Protein AF-A0A317H3Z0-F1 (afdb_monomer)

Sequence (243 aa):
MRIALLAPLVSPIAPPFLGGAQALLADLASGLALRGHAVTLYAADGSAVSGVETPVLGIDSSLLTPARMAGSLSRPGDREKGAGTEHLDGSEDDDELADGLVPGGLDAYLSDYAFLRAYRAIAEHAGEHDLVHAHAYDAPAFAYSSLQPLPVLHTLHLPDQDAGVRAMLAMIAPASGAASRTRLVTVSSACAATYRPFCRIDQVIYNGIPIEQIPYASSPVEESYLLYAGRISPEKGVEDAFE

Radius of gyration: 21.23 Å; Cα contacts (8 Å, |Δi|>4): 342; chains: 1; bounding box: 40×68×53 Å

Mean predicted aligned error: 9.41 Å

pLDDT: mean 83.07, std 19.92, range [28.3, 98.69]

Secondary structure (DSSP, 8-state):
-EEEEE--SSS-SSSSPSSHHHHHHHHHHHHHHHTT-EEEEE-STT---TTSB-------GGG---HHHHTTSS-TTTT--------------TTTTTTSSSTTHHHHHHHHHHHHHHHHHHHHTGGG-SEEEE---SHHHHHGGGG-SS-EEEEE-S-S--HHHHHHHHHHTTTSSTT-SEEEEESSHHHHHHHTTTS---EE-PPP--GGGSPPPSS--SS------S-SSGGG-TGGGT-

Structure (mmCIF, N/CA/C/O backbone):
data_AF-A0A317H3Z0-F1
#
_entry.id   AF-A0A317H3Z0-F1
#
loop_
_atom_site.group_PDB
_atom_site.id
_atom_site.type_symbol
_atom_site.label_atom_id
_atom_site.label_alt_id
_atom_site.label_comp_id
_atom_site.label_asym_id
_atom_site.label_entity_id
_atom_site.label_seq_id
_atom_site.pdbx_PDB_ins_code
_atom_site.Cartn_x
_atom_site.Cartn_y
_atom_site.Cartn_z
_atom_site.occupancy
_atom_site.B_iso_or_equiv
_atom_site.auth_seq_id
_atom_site.auth_comp_id
_atom_site.auth_asym_id
_atom_site.auth_atom_id
_atom_site.pdbx_PDB_model_num
ATOM 1 N N . MET A 1 1 ? -2.694 -14.760 10.414 1.00 97.12 1 MET A N 1
ATOM 2 C CA . MET A 1 1 ? -3.142 -13.402 10.816 1.00 97.12 1 MET A CA 1
ATOM 3 C C . MET A 1 1 ? -4.232 -12.954 9.867 1.00 97.12 1 MET A C 1
ATOM 5 O O . MET A 1 1 ? -4.302 -13.502 8.772 1.00 97.12 1 MET A O 1
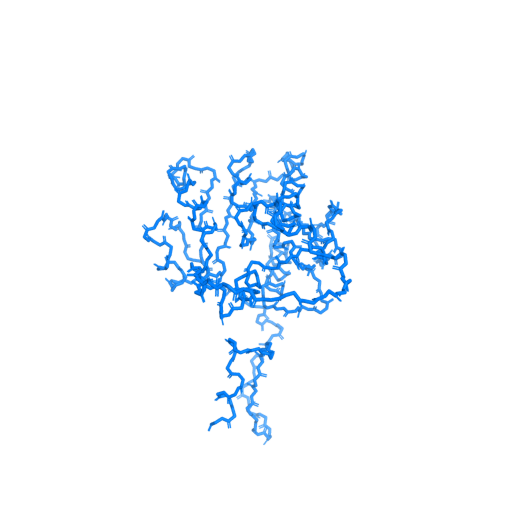ATOM 9 N N . ARG A 1 2 ? -5.035 -11.979 10.275 1.00 98.44 2 ARG A N 1
ATOM 10 C CA . ARG A 1 2 ? -6.097 -11.359 9.485 1.00 98.44 2 ARG A CA 1
ATOM 11 C C . ARG A 1 2 ? -5.664 -9.941 9.111 1.00 98.44 2 ARG A C 1
ATOM 13 O O . ARG A 1 2 ? -5.301 -9.167 9.993 1.00 98.44 2 ARG A O 1
ATOM 20 N N . ILE A 1 3 ? -5.600 -9.624 7.825 1.00 98.69 3 ILE A N 1
ATOM 21 C CA . ILE A 1 3 ? -4.909 -8.439 7.303 1.00 98.69 3 ILE A CA 1
ATOM 22 C C . ILE A 1 3 ? -5.886 -7.637 6.445 1.00 98.69 3 ILE A C 1
ATOM 24 O O . ILE A 1 3 ? -6.336 -8.130 5.413 1.00 98.69 3 ILE A O 1
ATOM 28 N N . ALA A 1 4 ? -6.168 -6.395 6.847 1.00 98.69 4 ALA A N 1
ATOM 29 C CA . ALA A 1 4 ? -6.843 -5.423 5.991 1.00 98.69 4 ALA A CA 1
ATOM 30 C C . ALA A 1 4 ? -5.793 -4.772 5.084 1.00 98.69 4 ALA A C 1
ATOM 32 O O . ALA A 1 4 ? -5.007 -3.941 5.538 1.00 98.69 4 ALA A O 1
ATOM 33 N N . LEU A 1 5 ? -5.732 -5.173 3.819 1.00 98.56 5 LEU A N 1
ATOM 34 C CA . LEU A 1 5 ? -4.795 -4.628 2.844 1.00 98.56 5 LEU A CA 1
ATOM 35 C C . LEU A 1 5 ? -5.445 -3.432 2.138 1.00 98.56 5 LEU A C 1
ATOM 37 O O . LEU A 1 5 ? -6.360 -3.614 1.344 1.00 98.56 5 LEU A O 1
ATOM 41 N N . LEU A 1 6 ? -4.987 -2.214 2.429 1.00 98.50 6 LEU A N 1
ATOM 42 C CA . LEU A 1 6 ? -5.501 -0.986 1.816 1.00 98.50 6 LEU A CA 1
ATOM 43 C C . LEU A 1 6 ? -4.643 -0.598 0.605 1.00 98.50 6 LEU A C 1
ATOM 45 O O . LEU A 1 6 ? -3.473 -0.228 0.746 1.00 98.50 6 LEU A O 1
ATOM 49 N N . ALA A 1 7 ? -5.236 -0.665 -0.583 1.00 97.19 7 ALA A N 1
ATOM 50 C CA . ALA A 1 7 ? -4.605 -0.273 -1.838 1.00 97.19 7 ALA A CA 1
ATOM 51 C C . ALA A 1 7 ? -4.669 1.251 -2.075 1.00 97.19 7 ALA A C 1
ATOM 53 O O . ALA A 1 7 ? -5.497 1.942 -1.476 1.00 97.19 7 ALA A O 1
ATOM 54 N N . PRO A 1 8 ? -3.840 1.798 -2.984 1.00 94.50 8 PRO A N 1
ATOM 55 C CA . PRO A 1 8 ? -4.145 3.067 -3.637 1.00 94.50 8 PRO A CA 1
ATOM 56 C C . PRO A 1 8 ? -5.534 3.011 -4.285 1.00 94.50 8 PRO A C 1
ATOM 58 O O . PRO A 1 8 ? -5.874 2.026 -4.937 1.00 94.50 8 PRO A O 1
ATOM 61 N N . LEU A 1 9 ? -6.320 4.076 -4.129 1.00 95.06 9 LEU A N 1
ATOM 62 C CA . LEU A 1 9 ? -7.715 4.120 -4.592 1.00 95.06 9 LEU A CA 1
ATOM 63 C C . LEU A 1 9 ? -7.869 4.709 -6.003 1.00 95.06 9 LEU A C 1
ATOM 65 O O . LEU A 1 9 ? -8.948 4.675 -6.578 1.00 95.06 9 LEU A O 1
ATOM 69 N N . VAL A 1 10 ? -6.782 5.203 -6.594 1.00 90.19 10 VAL A N 1
ATOM 70 C CA . VAL A 1 10 ? -6.779 5.882 -7.904 1.00 90.19 10 VAL A CA 1
ATOM 71 C C . VAL A 1 10 ? -6.784 4.928 -9.105 1.00 90.19 10 VAL A C 1
ATOM 73 O O . VAL A 1 10 ? -6.714 5.360 -10.249 1.00 90.19 10 VAL A O 1
ATOM 76 N N . SER A 1 11 ? -6.813 3.616 -8.864 1.00 91.38 11 SER A N 1
ATOM 77 C CA . SER A 1 11 ? -6.919 2.600 -9.914 1.00 91.38 11 SER A CA 1
ATOM 78 C C . SER A 1 11 ? -7.332 1.249 -9.325 1.00 91.38 11 SER A C 1
ATOM 80 O O . SER A 1 11 ? -6.810 0.901 -8.260 1.00 91.38 11 SER A O 1
ATOM 82 N N . PRO A 1 12 ? -8.142 0.435 -10.022 1.00 94.56 12 PRO A N 1
ATOM 83 C CA . PRO A 1 12 ? -8.489 -0.901 -9.551 1.00 94.56 12 PRO A CA 1
ATOM 84 C C . PRO A 1 12 ? -7.272 -1.834 -9.496 1.00 94.56 12 PRO A C 1
ATOM 86 O O . PRO A 1 12 ? -6.381 -1.770 -10.344 1.00 94.56 12 PRO A O 1
ATOM 89 N N . ILE A 1 13 ? -7.233 -2.743 -8.525 1.00 96.00 13 ILE A N 1
ATOM 90 C CA . ILE A 1 13 ? -6.254 -3.834 -8.456 1.00 96.00 13 ILE A CA 1
ATOM 91 C C . ILE A 1 13 ? -6.828 -5.030 -9.215 1.00 96.00 13 ILE A C 1
ATOM 93 O O . ILE A 1 13 ? -7.415 -5.936 -8.627 1.00 96.00 13 ILE A O 1
ATOM 97 N N . ALA A 1 14 ? -6.706 -4.996 -10.539 1.00 93.69 14 ALA A N 1
ATOM 98 C CA . ALA A 1 14 ? -7.123 -6.073 -11.430 1.00 93.69 14 ALA A CA 1
ATOM 99 C C . ALA A 1 14 ? -6.305 -6.041 -12.737 1.00 93.69 14 ALA A C 1
ATOM 101 O O . ALA A 1 14 ? -5.867 -4.963 -13.152 1.00 93.69 14 ALA A O 1
ATOM 102 N N . PRO A 1 15 ? -6.091 -7.189 -13.405 1.00 88.81 15 PRO A N 1
ATOM 103 C CA . PRO A 1 15 ? -5.536 -7.212 -14.753 1.00 88.81 15 PRO A CA 1
ATOM 104 C C . PRO A 1 15 ? -6.478 -6.546 -15.780 1.00 88.81 15 PRO A C 1
ATOM 106 O O . PRO A 1 15 ? -7.693 -6.712 -15.673 1.00 88.81 15 PRO A O 1
ATOM 109 N N . PRO A 1 16 ? -5.948 -5.876 -16.821 1.00 87.06 16 PRO A N 1
ATOM 110 C CA . PRO A 1 16 ? -4.532 -5.598 -17.054 1.00 87.06 16 PRO A CA 1
ATOM 111 C C . PRO A 1 16 ? -3.998 -4.510 -16.108 1.00 87.06 16 PRO A C 1
ATOM 113 O O . PRO A 1 16 ? -4.586 -3.440 -15.968 1.00 87.06 16 PRO A O 1
ATOM 116 N N . PHE A 1 17 ? -2.848 -4.769 -15.481 1.00 85.75 17 PHE A N 1
ATOM 117 C CA . PHE A 1 17 ? -2.226 -3.803 -14.578 1.00 85.75 17 PHE A CA 1
ATOM 118 C C . PHE A 1 17 ? -1.600 -2.649 -15.370 1.00 85.75 17 PHE A C 1
ATOM 120 O O . PHE A 1 17 ? -0.762 -2.864 -16.244 1.00 85.75 17 PHE A O 1
ATOM 127 N N . LEU A 1 18 ? -1.963 -1.414 -15.021 1.00 78.69 18 LEU A N 1
ATOM 128 C CA . LEU A 1 18 ? -1.440 -0.187 -15.632 1.00 78.69 18 LEU A CA 1
ATOM 129 C C . LEU A 1 18 ? -0.044 0.178 -15.102 1.00 78.69 18 LEU A C 1
ATOM 131 O O . LEU A 1 18 ? 0.671 0.981 -15.704 1.00 78.69 18 LEU A O 1
ATOM 135 N N . GLY A 1 19 ? 0.376 -0.395 -13.972 1.00 80.94 19 GLY A N 1
ATOM 136 C CA . GLY A 1 19 ? 1.714 -0.195 -13.429 1.00 80.94 19 GLY A CA 1
ATOM 137 C C . GLY A 1 19 ? 2.130 -1.228 -12.387 1.00 80.94 19 GLY A C 1
ATOM 138 O O . GLY A 1 19 ? 1.313 -1.956 -11.827 1.00 80.94 19 GLY A O 1
ATOM 139 N N . GLY A 1 20 ? 3.432 -1.240 -12.081 1.00 84.00 20 GLY A N 1
ATOM 140 C CA . GLY A 1 20 ? 4.040 -2.232 -11.187 1.00 84.00 20 GLY A CA 1
ATOM 141 C C . GLY A 1 20 ? 3.476 -2.246 -9.764 1.00 84.00 20 GLY A C 1
ATOM 142 O O . GLY A 1 20 ? 3.492 -3.289 -9.128 1.00 84.00 20 GLY A O 1
ATOM 143 N N . ALA A 1 21 ? 2.923 -1.131 -9.274 1.00 85.50 21 ALA A N 1
ATOM 144 C CA . ALA A 1 21 ? 2.296 -1.086 -7.951 1.00 85.50 21 ALA A CA 1
ATOM 145 C C . ALA A 1 21 ? 1.026 -1.954 -7.865 1.00 85.50 21 ALA A C 1
ATOM 147 O O . ALA A 1 21 ? 0.800 -2.585 -6.837 1.00 85.50 21 ALA A O 1
ATOM 148 N N . GLN A 1 22 ? 0.219 -2.016 -8.933 1.00 91.12 22 GLN A N 1
ATOM 149 C CA . GLN A 1 22 ? -0.995 -2.842 -8.951 1.00 91.12 22 GLN A CA 1
ATOM 150 C C . GLN A 1 22 ? -0.639 -4.330 -9.024 1.00 91.12 22 GLN A C 1
ATOM 152 O O . GLN A 1 22 ? -1.171 -5.118 -8.247 1.00 91.12 22 GLN A O 1
ATOM 157 N N . ALA A 1 23 ? 0.306 -4.689 -9.902 1.00 91.88 23 ALA A N 1
ATOM 158 C CA . ALA A 1 23 ? 0.806 -6.059 -10.016 1.00 91.88 23 ALA A CA 1
ATOM 159 C C . ALA A 1 23 ? 1.412 -6.539 -8.690 1.00 91.88 23 ALA A C 1
ATOM 161 O O . ALA A 1 23 ? 1.019 -7.575 -8.165 1.00 91.88 23 ALA A O 1
ATOM 162 N N . LEU A 1 24 ? 2.274 -5.718 -8.082 1.00 93.56 24 LEU A N 1
ATOM 163 C CA . LEU A 1 24 ? 2.869 -6.010 -6.783 1.00 93.56 24 LEU A CA 1
ATOM 164 C C . LEU A 1 24 ? 1.822 -6.221 -5.688 1.00 93.56 24 LEU A C 1
ATOM 166 O O . LEU A 1 24 ? 1.983 -7.107 -4.856 1.00 93.56 24 LEU A O 1
ATOM 170 N N . LEU A 1 25 ? 0.772 -5.399 -5.648 1.00 95.38 25 LEU A N 1
ATOM 171 C CA . LEU A 1 25 ? -0.283 -5.542 -4.648 1.00 95.38 25 LEU A CA 1
ATOM 172 C C . LEU A 1 25 ? -1.092 -6.821 -4.843 1.00 95.38 25 LEU A C 1
ATOM 174 O O . LEU A 1 25 ? -1.400 -7.488 -3.857 1.00 95.38 25 LEU A O 1
ATOM 178 N N . ALA A 1 26 ? -1.395 -7.183 -6.089 1.00 95.88 26 ALA A N 1
ATOM 179 C CA . ALA A 1 26 ? -2.053 -8.445 -6.398 1.00 95.88 26 ALA A CA 1
ATOM 180 C C . ALA A 1 26 ? -1.186 -9.650 -5.989 1.00 95.88 26 ALA A C 1
ATOM 182 O O . ALA A 1 26 ? -1.688 -10.579 -5.347 1.00 95.88 26 ALA A O 1
ATOM 183 N N . ASP A 1 27 ? 0.117 -9.602 -6.279 1.00 95.12 27 ASP A N 1
ATOM 184 C CA . ASP A 1 27 ? 1.082 -10.635 -5.891 1.00 95.12 27 ASP A CA 1
ATOM 185 C C . ASP A 1 27 ? 1.246 -10.721 -4.370 1.00 95.12 27 ASP A C 1
ATOM 187 O O . ASP A 1 27 ? 1.269 -11.814 -3.804 1.00 95.12 27 ASP A O 1
ATOM 191 N N . LEU A 1 28 ? 1.315 -9.579 -3.682 1.00 96.06 28 LEU A N 1
ATOM 192 C CA . LEU A 1 28 ? 1.412 -9.516 -2.226 1.00 96.06 28 LEU A CA 1
ATOM 193 C C . LEU A 1 28 ? 0.160 -10.095 -1.564 1.00 96.06 28 LEU A C 1
ATOM 195 O O . LEU A 1 28 ? 0.279 -10.928 -0.667 1.00 96.06 28 LEU A O 1
ATOM 199 N N . ALA A 1 29 ? -1.028 -9.681 -2.007 1.00 97.06 29 ALA A N 1
ATOM 200 C CA . ALA A 1 29 ? -2.295 -10.160 -1.466 1.00 97.06 29 ALA A CA 1
ATOM 201 C C . ALA A 1 29 ? -2.430 -11.680 -1.647 1.00 97.06 29 ALA A C 1
ATOM 203 O O . ALA A 1 29 ? -2.672 -12.403 -0.677 1.00 97.06 29 ALA A O 1
ATOM 204 N N . SER A 1 30 ? -2.159 -12.174 -2.860 1.00 95.38 30 SER A N 1
ATOM 205 C CA . SER A 1 30 ? -2.167 -13.608 -3.174 1.00 95.38 30 SER A CA 1
ATOM 206 C C . SER A 1 30 ? -1.112 -14.368 -2.366 1.00 95.38 30 SER A C 1
ATOM 208 O O . SER A 1 30 ? -1.393 -15.408 -1.776 1.00 95.38 30 SER A O 1
ATOM 210 N N . GLY A 1 31 ? 0.110 -13.840 -2.284 1.00 94.94 31 GLY A N 1
ATOM 211 C CA . GLY A 1 31 ? 1.227 -14.457 -1.573 1.00 94.94 31 GLY A CA 1
ATOM 212 C C . GLY A 1 31 ? 1.054 -14.492 -0.051 1.00 94.94 31 GLY A C 1
ATOM 213 O O . GLY A 1 31 ? 1.588 -15.392 0.601 1.00 94.94 31 GLY A O 1
ATOM 214 N N . LEU A 1 32 ? 0.319 -13.540 0.530 1.00 96.19 32 LEU A N 1
ATOM 215 C CA . LEU A 1 32 ? -0.096 -13.571 1.934 1.00 96.19 32 LEU A CA 1
ATOM 216 C C . LEU A 1 32 ? -1.198 -14.616 2.150 1.00 96.19 32 LEU A C 1
ATOM 218 O O . LEU A 1 32 ? -1.082 -15.432 3.066 1.00 96.19 32 LEU A O 1
ATOM 222 N N . ALA A 1 33 ? -2.214 -14.651 1.284 1.00 96.81 33 ALA A N 1
ATOM 223 C CA . ALA A 1 33 ? -3.284 -15.645 1.354 1.00 96.81 33 ALA A CA 1
ATOM 224 C C . ALA A 1 33 ? -2.743 -17.083 1.239 1.00 96.81 33 ALA A C 1
ATOM 226 O O . ALA A 1 33 ? -3.048 -17.937 2.070 1.00 96.81 33 ALA A O 1
ATOM 227 N N . LEU A 1 34 ? -1.835 -17.333 0.288 1.00 95.00 34 LEU A N 1
ATOM 228 C CA . LEU A 1 34 ? -1.169 -18.629 0.098 1.00 95.00 34 LEU A CA 1
ATOM 229 C C . LEU A 1 34 ? -0.332 -19.073 1.305 1.00 95.00 34 LEU A C 1
ATOM 231 O O . LEU A 1 34 ? -0.137 -20.269 1.513 1.00 95.00 34 LEU A O 1
ATOM 235 N N . ARG A 1 35 ? 0.144 -18.132 2.128 1.00 95.75 35 ARG A N 1
ATOM 236 C CA . ARG A 1 35 ? 0.843 -18.429 3.389 1.00 95.75 35 ARG A CA 1
ATOM 237 C C . ARG A 1 35 ? -0.106 -18.640 4.577 1.00 95.75 35 ARG A C 1
ATOM 239 O O . ARG A 1 35 ? 0.359 -18.770 5.706 1.00 95.75 35 ARG A O 1
ATOM 246 N N . GLY A 1 36 ? -1.418 -18.693 4.341 1.00 97.31 36 GLY A N 1
ATOM 247 C CA . GLY A 1 36 ? -2.432 -18.963 5.362 1.00 97.31 36 GLY A CA 1
ATOM 248 C C . GLY A 1 36 ? -2.879 -17.730 6.150 1.00 97.31 36 GLY A C 1
ATOM 249 O O . GLY A 1 36 ? -3.465 -17.865 7.226 1.00 97.31 36 GLY A O 1
ATOM 250 N N . HIS A 1 37 ? -2.598 -16.521 5.657 1.00 98.25 37 HIS A N 1
ATOM 251 C CA . HIS A 1 37 ? -3.190 -15.305 6.211 1.00 98.25 37 HIS A CA 1
ATOM 252 C C . HIS A 1 37 ? -4.597 -15.101 5.631 1.00 98.25 37 HIS A C 1
ATOM 254 O O . HIS A 1 37 ? -4.820 -15.330 4.448 1.00 98.25 37 HIS A O 1
ATOM 260 N N . ALA A 1 38 ? -5.543 -14.644 6.450 1.00 98.12 38 ALA A N 1
ATOM 261 C CA . ALA A 1 38 ? -6.814 -14.122 5.958 1.00 98.12 38 ALA A CA 1
ATOM 262 C C . ALA A 1 38 ? -6.564 -12.694 5.466 1.00 98.12 38 ALA A C 1
ATOM 264 O O . ALA A 1 38 ? -6.091 -11.860 6.238 1.00 98.12 38 ALA A O 1
ATOM 265 N N . VAL A 1 39 ? -6.812 -12.430 4.186 1.00 98.56 39 VAL A N 1
ATOM 266 C CA . VAL A 1 39 ? -6.532 -11.135 3.559 1.00 98.56 39 VAL A CA 1
ATOM 267 C C . VAL A 1 39 ? -7.825 -10.577 2.989 1.00 98.56 39 VAL A C 1
ATOM 269 O O . VAL A 1 39 ? -8.480 -11.244 2.187 1.00 98.56 39 VAL A O 1
ATOM 272 N N . THR A 1 40 ? -8.129 -9.341 3.369 1.00 98.69 40 THR A N 1
ATOM 273 C CA . THR A 1 40 ? -9.230 -8.556 2.813 1.00 98.69 40 THR A CA 1
ATOM 274 C C . THR A 1 40 ? -8.635 -7.328 2.135 1.00 98.69 40 THR A C 1
ATOM 276 O O . THR A 1 40 ? -7.948 -6.529 2.772 1.00 98.69 40 THR A O 1
ATOM 279 N N . LEU A 1 41 ? -8.846 -7.204 0.829 1.00 98.62 41 LEU A N 1
ATOM 280 C CA . LEU A 1 41 ? -8.362 -6.120 -0.013 1.00 98.62 41 LEU A CA 1
ATOM 281 C C . LEU A 1 41 ? -9.385 -4.982 -0.042 1.00 98.62 41 LEU A C 1
ATOM 283 O O . LEU A 1 41 ? -10.422 -5.075 -0.688 1.00 98.62 41 LEU A O 1
ATOM 287 N N . TYR A 1 42 ? -9.061 -3.879 0.622 1.00 98.56 42 TYR A N 1
ATOM 288 C CA . TYR A 1 42 ? -9.804 -2.627 0.544 1.00 98.56 42 TYR A CA 1
ATOM 289 C C . TYR A 1 42 ? -9.211 -1.795 -0.594 1.00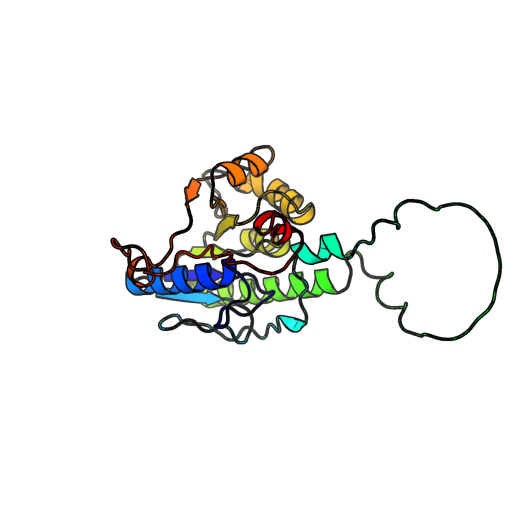 98.56 42 TYR A C 1
ATOM 291 O O . TYR A 1 42 ? -8.100 -1.272 -0.484 1.00 98.56 42 TYR A O 1
ATOM 299 N N . ALA A 1 43 ? -9.927 -1.713 -1.710 1.00 97.69 43 ALA A N 1
ATOM 300 C CA . ALA A 1 43 ? -9.467 -1.070 -2.935 1.00 97.69 43 ALA A CA 1
ATOM 301 C C . ALA A 1 43 ? -10.633 -0.397 -3.674 1.00 97.69 43 ALA A C 1
ATOM 303 O O . ALA A 1 43 ? -11.789 -0.550 -3.286 1.00 97.69 43 ALA A O 1
ATOM 304 N N . ALA A 1 44 ? -10.327 0.353 -4.736 1.00 96.75 44 ALA A N 1
ATOM 305 C CA . ALA A 1 44 ? -11.353 0.928 -5.601 1.00 96.75 44 ALA A CA 1
ATOM 306 C C . ALA A 1 44 ? -12.233 -0.157 -6.239 1.00 96.75 44 ALA A C 1
ATOM 308 O O . ALA A 1 44 ? -11.779 -1.289 -6.456 1.00 96.75 44 ALA A O 1
ATOM 309 N N . ASP A 1 45 ? -13.472 0.199 -6.568 1.00 96.38 45 ASP A N 1
ATOM 310 C CA . ASP A 1 45 ? -14.416 -0.732 -7.177 1.00 96.38 45 ASP A CA 1
ATOM 311 C C . ASP A 1 45 ? -13.869 -1.269 -8.512 1.00 96.38 45 ASP A C 1
ATOM 313 O O . ASP A 1 45 ? -13.142 -0.594 -9.242 1.00 96.38 45 ASP A O 1
ATOM 317 N N . GLY A 1 46 ? -14.181 -2.532 -8.813 1.00 95.12 46 GLY A N 1
ATOM 318 C CA . GLY A 1 46 ? -13.599 -3.260 -9.947 1.00 95.12 46 GLY A CA 1
ATOM 319 C C . GLY A 1 46 ? -12.262 -3.950 -9.645 1.00 95.12 46 GLY A C 1
ATOM 320 O O . GLY A 1 46 ? -11.745 -4.663 -10.503 1.00 95.12 46 GLY A O 1
ATOM 321 N N . SER A 1 47 ? -11.710 -3.790 -8.438 1.00 97.25 47 SER A N 1
ATOM 322 C CA . SER A 1 47 ? -10.563 -4.583 -7.976 1.00 97.25 47 SER A CA 1
ATOM 323 C C . SER A 1 47 ? -10.960 -6.039 -7.730 1.00 97.25 47 SER A C 1
ATOM 325 O O . SER A 1 47 ? -12.037 -6.310 -7.201 1.00 97.25 47 SER A O 1
ATOM 327 N N . ALA A 1 48 ? -10.080 -6.979 -8.073 1.00 96.06 48 ALA A N 1
ATOM 328 C CA . ALA A 1 48 ? -10.277 -8.397 -7.798 1.00 96.06 48 ALA A CA 1
ATOM 329 C C . ALA A 1 48 ? -8.937 -9.142 -7.786 1.00 96.06 48 ALA A C 1
ATOM 331 O O . ALA A 1 48 ? -8.169 -9.089 -8.749 1.00 96.06 48 ALA A O 1
ATOM 332 N N . VAL A 1 49 ? -8.689 -9.898 -6.714 1.00 96.12 49 VAL A N 1
ATOM 333 C CA . VAL A 1 49 ? -7.525 -10.782 -6.589 1.00 96.12 49 VAL A CA 1
ATOM 334 C C . VAL A 1 49 ? -7.999 -12.182 -6.205 1.00 96.12 49 VAL A C 1
ATOM 336 O O . VAL A 1 49 ? -8.798 -12.358 -5.288 1.00 96.12 49 VAL A O 1
ATOM 339 N N . SER A 1 50 ? -7.523 -13.197 -6.927 1.00 91.12 50 SER A N 1
ATOM 340 C CA . SER A 1 50 ? -7.949 -14.583 -6.713 1.00 91.12 50 SER A CA 1
ATOM 341 C C . SER A 1 50 ? -7.608 -15.064 -5.300 1.00 91.12 50 SER A C 1
ATOM 343 O O . SER A 1 50 ? -6.457 -14.997 -4.877 1.00 91.12 50 SER A O 1
ATOM 345 N N . GLY A 1 51 ? -8.603 -15.603 -4.590 1.00 91.81 51 GLY A N 1
ATOM 346 C CA . GLY A 1 51 ? -8.430 -16.122 -3.228 1.00 91.81 51 GLY A CA 1
ATOM 347 C C . GLY A 1 51 ? -8.328 -15.049 -2.139 1.00 91.81 51 GLY A C 1
ATOM 348 O O . GLY A 1 51 ? -7.983 -15.381 -1.008 1.00 91.81 51 GLY A O 1
ATOM 349 N N . VAL A 1 52 ? -8.626 -13.788 -2.464 1.00 97.75 52 VAL A N 1
ATOM 350 C CA . VAL A 1 52 ? -8.599 -12.651 -1.537 1.00 97.75 52 VAL A CA 1
ATOM 351 C C . VAL A 1 52 ? -9.980 -12.002 -1.510 1.00 97.75 52 VAL A C 1
ATOM 353 O O . VAL A 1 52 ? -10.558 -11.701 -2.554 1.00 97.75 52 VAL A O 1
ATOM 356 N N . GLU A 1 53 ? -10.524 -11.781 -0.315 1.00 97.62 53 GLU A N 1
ATOM 357 C CA . GLU A 1 53 ? -11.804 -11.088 -0.163 1.00 97.62 53 GLU A CA 1
ATOM 358 C C . GLU A 1 53 ? -11.651 -9.620 -0.571 1.00 97.62 53 GLU A C 1
ATOM 360 O O . GLU A 1 53 ? -10.679 -8.977 -0.192 1.00 97.62 53 GLU A O 1
ATOM 365 N N . THR A 1 54 ? -12.579 -9.080 -1.360 1.00 98.12 54 THR A N 1
ATOM 366 C CA . THR A 1 54 ? -12.522 -7.687 -1.836 1.00 98.12 54 THR A CA 1
ATOM 367 C C . THR A 1 54 ? -13.916 -7.059 -1.716 1.00 98.12 54 THR A C 1
ATOM 369 O O . THR A 1 54 ? -14.743 -7.260 -2.609 1.00 98.12 54 THR A O 1
ATOM 372 N N . PRO A 1 55 ? -14.239 -6.368 -0.605 1.00 97.56 55 PRO A N 1
ATOM 373 C CA . PRO A 1 55 ? -15.536 -5.723 -0.437 1.00 97.56 55 PRO A CA 1
ATOM 374 C C . PRO A 1 55 ? -15.716 -4.558 -1.418 1.00 97.56 55 PRO A C 1
ATOM 376 O O . PRO A 1 55 ? -14.771 -3.839 -1.735 1.00 97.56 55 PRO A O 1
ATOM 379 N N . VAL A 1 56 ? -16.958 -4.341 -1.859 1.00 97.25 56 VAL A N 1
ATOM 380 C CA . VAL A 1 56 ? -17.330 -3.165 -2.659 1.00 97.25 56 VAL A CA 1
ATOM 381 C C . VAL A 1 56 ? -17.367 -1.950 -1.744 1.00 97.25 56 VAL A C 1
ATOM 383 O O . VAL A 1 56 ? -18.124 -1.927 -0.771 1.00 97.25 56 VAL A O 1
ATOM 386 N N . LEU A 1 57 ? -16.565 -0.934 -2.060 1.00 97.19 57 LEU A N 1
ATOM 387 C CA . LEU A 1 57 ? -16.472 0.271 -1.243 1.00 97.19 57 LEU A CA 1
ATOM 388 C C . LEU A 1 57 ? -17.344 1.398 -1.784 1.00 97.19 57 LEU A C 1
ATOM 390 O O . LEU A 1 57 ? -17.625 2.329 -1.033 1.00 97.19 57 LEU A O 1
ATOM 394 N N . GLY A 1 58 ? -17.814 1.331 -3.033 1.00 96.50 58 GLY A N 1
ATOM 395 C CA . GLY A 1 58 ? -18.504 2.447 -3.684 1.00 96.50 58 GLY A CA 1
ATOM 396 C C . GLY A 1 58 ? -17.524 3.578 -3.993 1.00 96.50 58 GLY A C 1
ATOM 397 O O . GLY A 1 58 ? -17.816 4.740 -3.702 1.00 96.50 58 GLY A O 1
ATOM 398 N N . ILE A 1 59 ? -16.321 3.221 -4.441 1.00 96.62 59 ILE A N 1
ATOM 399 C CA . ILE A 1 59 ? -15.237 4.145 -4.777 1.00 96.62 59 ILE A CA 1
ATOM 400 C C . ILE A 1 59 ? -14.944 3.978 -6.263 1.00 96.62 59 ILE A C 1
ATOM 402 O O . ILE A 1 59 ? -14.288 3.019 -6.671 1.00 96.62 59 ILE A O 1
ATOM 406 N N . ASP A 1 60 ? -15.430 4.929 -7.055 1.00 94.06 60 ASP A N 1
ATOM 407 C CA . ASP A 1 60 ? -15.127 5.026 -8.478 1.00 94.06 60 ASP A CA 1
ATOM 408 C C . ASP A 1 60 ? -13.773 5.721 -8.666 1.00 94.06 60 ASP A C 1
ATOM 410 O O . ASP A 1 60 ? -13.641 6.932 -8.478 1.00 94.06 60 ASP A O 1
ATOM 414 N N . SER A 1 61 ? -12.752 4.947 -9.037 1.00 91.88 61 SER A N 1
ATOM 415 C CA . SER A 1 61 ? -11.403 5.471 -9.262 1.00 91.88 61 SER A CA 1
ATOM 416 C C . SER A 1 61 ? -11.308 6.453 -10.433 1.00 91.88 61 SER A C 1
ATOM 418 O O . SER A 1 61 ? -10.340 7.201 -10.487 1.00 91.88 61 SER A O 1
ATOM 420 N N . SER A 1 62 ? -12.269 6.468 -11.368 1.00 90.00 62 SER A N 1
ATOM 421 C CA . SER A 1 62 ? -12.247 7.409 -12.501 1.00 90.00 62 SER A CA 1
ATOM 422 C C . SER A 1 62 ? -12.461 8.865 -12.073 1.00 90.00 62 SER A C 1
ATOM 424 O O . SER A 1 62 ? -12.104 9.777 -12.813 1.00 90.00 62 SER A O 1
ATOM 426 N N . LEU A 1 63 ? -12.989 9.074 -10.863 1.00 88.50 63 LEU A N 1
ATOM 427 C CA . LEU A 1 63 ? -13.182 10.386 -10.249 1.00 88.50 63 LEU A CA 1
ATOM 428 C C . LEU A 1 63 ? -11.955 10.858 -9.455 1.00 88.50 63 LEU A C 1
ATOM 430 O O . LEU A 1 63 ? -11.998 11.922 -8.844 1.00 88.50 63 LEU A O 1
ATOM 434 N N . LEU A 1 64 ? -10.891 10.052 -9.386 1.00 87.56 64 LEU A N 1
ATOM 435 C CA . LEU A 1 64 ? -9.725 10.326 -8.554 1.00 87.56 64 LEU A CA 1
ATOM 436 C C . LEU A 1 64 ? -8.483 10.576 -9.407 1.00 87.56 64 LEU A C 1
ATOM 438 O O . LEU A 1 64 ? -8.102 9.755 -10.242 1.00 87.56 64 LEU A O 1
ATOM 442 N N . THR A 1 65 ? -7.783 11.669 -9.114 1.00 72.75 65 THR A N 1
ATOM 443 C CA . THR A 1 65 ? -6.503 11.992 -9.749 1.00 72.75 65 THR A CA 1
ATOM 444 C C . THR A 1 65 ? -5.336 11.425 -8.929 1.00 72.75 65 THR A C 1
ATOM 446 O O . THR A 1 65 ? -5.245 11.675 -7.726 1.00 72.75 65 THR A O 1
ATOM 449 N N . PRO A 1 66 ? -4.384 10.687 -9.535 1.00 62.56 66 PRO A N 1
ATOM 450 C CA . PRO A 1 66 ? -3.171 10.255 -8.841 1.00 62.56 66 PRO A CA 1
ATOM 451 C C . PRO A 1 66 ? -2.337 11.440 -8.329 1.00 62.56 66 PRO A C 1
ATOM 453 O O . PRO A 1 66 ? -2.063 12.364 -9.092 1.00 62.56 66 PRO A O 1
ATOM 456 N N . ALA A 1 67 ? -1.790 11.364 -7.108 1.00 54.66 67 ALA A N 1
ATOM 457 C CA . ALA A 1 67 ? -0.899 12.400 -6.551 1.00 54.66 67 ALA A CA 1
ATOM 458 C C . ALA A 1 67 ? 0.289 12.761 -7.478 1.00 54.66 67 ALA A C 1
ATOM 460 O O . ALA A 1 67 ? 0.672 13.919 -7.621 1.00 54.66 67 ALA A O 1
ATOM 461 N N . ARG A 1 68 ? 0.825 11.771 -8.209 1.00 51.78 68 ARG A N 1
ATOM 462 C CA . ARG A 1 68 ? 1.886 11.965 -9.219 1.00 51.78 68 ARG A CA 1
ATOM 463 C C . ARG A 1 68 ? 1.449 12.778 -10.451 1.00 51.78 68 ARG A C 1
ATOM 465 O O . ARG A 1 68 ? 2.299 13.325 -11.142 1.00 51.78 68 ARG A O 1
ATOM 472 N N . MET A 1 69 ? 0.148 12.832 -10.739 1.00 52.00 69 MET A N 1
ATOM 473 C CA . MET A 1 69 ? -0.430 13.635 -11.822 1.00 52.00 69 MET A CA 1
ATOM 474 C C . MET A 1 69 ? -0.839 15.028 -11.339 1.00 52.00 69 MET A C 1
ATOM 476 O O . MET A 1 69 ? -0.685 15.979 -12.099 1.00 52.00 69 MET A O 1
ATOM 480 N N . ALA A 1 70 ? -1.235 15.181 -10.071 1.00 49.44 70 ALA A N 1
ATOM 481 C CA . ALA A 1 70 ? -1.556 16.485 -9.482 1.00 49.44 70 ALA A CA 1
ATOM 482 C C . ALA A 1 70 ? -0.381 17.484 -9.581 1.00 49.44 70 ALA A C 1
ATOM 484 O O . ALA A 1 70 ? -0.578 18.651 -9.912 1.00 49.44 70 ALA A O 1
ATOM 485 N N . GLY A 1 71 ? 0.862 17.018 -9.401 1.00 41.91 71 GLY A N 1
ATOM 486 C CA . GLY A 1 71 ? 2.064 17.845 -9.590 1.00 41.91 71 GLY A CA 1
ATOM 487 C C . GLY A 1 71 ? 2.416 18.169 -11.052 1.00 41.91 71 GLY A C 1
ATOM 488 O O . GLY A 1 71 ? 3.150 19.122 -11.299 1.00 41.91 71 GLY A O 1
ATOM 489 N N . SER A 1 72 ? 1.896 17.406 -12.021 1.00 38.91 72 SER A N 1
ATOM 490 C CA . SER A 1 72 ? 2.148 17.598 -13.461 1.00 38.91 72 SER A CA 1
ATOM 491 C C . SER A 1 72 ? 1.087 18.460 -14.155 1.00 38.91 72 SER A C 1
ATOM 493 O O . SER A 1 72 ? 1.314 18.895 -15.283 1.00 38.91 72 SER A O 1
ATOM 495 N N . LEU A 1 73 ? -0.061 18.695 -13.513 1.00 39.06 73 LEU A N 1
ATOM 496 C CA . LEU A 1 73 ? -1.128 19.563 -14.025 1.00 39.06 73 LEU A CA 1
ATOM 497 C C . LEU A 1 73 ? -0.850 21.055 -13.783 1.00 39.06 73 LEU A C 1
ATOM 499 O O . LEU A 1 73 ? -1.492 21.905 -14.390 1.00 39.06 73 LEU A O 1
ATOM 503 N N . SER A 1 74 ? 0.150 21.391 -12.963 1.00 36.34 74 SER A N 1
ATOM 504 C CA . SER A 1 74 ? 0.674 22.756 -12.895 1.00 36.34 74 SER A CA 1
ATOM 505 C C . SER A 1 74 ? 1.545 23.015 -14.125 1.00 36.34 74 SER A C 1
ATOM 507 O O . SER A 1 74 ? 2.682 22.540 -14.199 1.00 36.34 74 SER A O 1
ATOM 509 N N . ARG A 1 75 ? 1.023 23.758 -15.108 1.00 30.14 75 ARG A N 1
ATOM 510 C CA . ARG A 1 75 ? 1.815 24.212 -16.259 1.00 30.14 75 ARG A CA 1
ATOM 511 C C . ARG A 1 75 ? 3.049 24.984 -15.757 1.00 30.14 75 ARG A C 1
ATOM 513 O O . ARG A 1 75 ? 2.920 25.825 -14.863 1.00 30.14 75 ARG A O 1
ATOM 520 N N . PRO A 1 76 ? 4.249 24.773 -16.331 1.00 31.06 76 PRO A N 1
ATOM 521 C CA . PRO A 1 76 ? 5.385 25.648 -16.074 1.00 31.06 76 PRO A CA 1
ATOM 522 C C . PRO A 1 76 ? 5.082 27.018 -16.702 1.00 31.06 76 PRO A C 1
ATOM 524 O O . PRO A 1 76 ? 5.308 27.233 -17.889 1.00 31.06 76 PRO A O 1
ATOM 527 N N . GLY A 1 77 ? 4.489 27.924 -15.924 1.00 37.38 77 GLY A N 1
ATOM 528 C CA . GLY A 1 77 ? 4.094 29.256 -16.393 1.00 37.38 77 GLY A CA 1
ATOM 529 C C . GLY A 1 77 ? 3.314 30.093 -15.379 1.00 37.38 77 GLY A C 1
ATOM 530 O O . GLY A 1 77 ? 3.468 31.310 -15.364 1.00 37.38 77 GLY A O 1
ATOM 531 N N . ASP A 1 78 ? 2.569 29.472 -14.462 1.00 41.56 78 ASP A N 1
ATOM 532 C CA . ASP A 1 78 ? 1.606 30.210 -13.622 1.00 41.56 78 ASP A CA 1
ATOM 533 C C . ASP A 1 78 ? 2.212 30.913 -12.391 1.00 41.56 78 ASP A C 1
ATOM 535 O O . ASP A 1 78 ? 1.487 31.434 -11.547 1.00 41.56 78 ASP A O 1
ATOM 539 N N . ARG A 1 79 ? 3.548 30.963 -12.258 1.00 42.41 79 ARG A N 1
ATOM 540 C CA . ARG A 1 79 ? 4.210 31.611 -11.107 1.00 42.41 79 ARG A CA 1
ATOM 541 C C . ARG A 1 79 ? 4.759 33.012 -11.339 1.00 42.41 79 ARG A C 1
ATOM 543 O O . ARG A 1 79 ? 5.172 33.634 -10.367 1.00 42.41 79 ARG A O 1
ATOM 550 N N . GLU A 1 80 ? 4.698 33.566 -12.544 1.00 40.78 80 GLU A N 1
ATOM 551 C CA . GLU A 1 80 ? 5.093 34.962 -12.755 1.00 40.78 80 GLU A CA 1
ATOM 552 C C . GLU A 1 80 ? 4.212 35.642 -13.799 1.00 40.78 80 GLU A C 1
ATOM 554 O O . GLU A 1 80 ? 4.411 35.449 -14.994 1.00 40.78 80 GLU A O 1
ATOM 559 N N . LYS A 1 81 ? 3.266 36.472 -13.335 1.00 32.44 81 LYS A N 1
ATOM 560 C CA . LYS A 1 81 ? 2.899 37.772 -13.936 1.00 32.44 81 LYS A CA 1
ATOM 561 C C . LYS A 1 81 ? 1.830 38.473 -13.096 1.00 32.44 81 LYS A C 1
ATOM 563 O O . LYS A 1 81 ? 0.649 38.493 -13.417 1.00 32.44 81 LYS A O 1
ATOM 568 N N . GLY A 1 82 ? 2.275 39.110 -12.018 1.00 32.97 82 GLY A N 1
ATOM 569 C CA . GLY A 1 82 ? 1.567 40.253 -11.453 1.00 32.97 82 GLY A CA 1
ATOM 570 C C . GLY A 1 82 ? 2.177 41.537 -12.007 1.00 32.97 82 GLY A C 1
ATOM 571 O O . GLY A 1 82 ? 3.196 41.965 -11.479 1.00 32.97 82 GLY A O 1
ATOM 572 N N . ALA A 1 83 ? 1.591 42.107 -13.068 1.00 30.55 83 ALA A N 1
ATOM 573 C CA . ALA A 1 83 ? 1.554 43.551 -13.360 1.00 30.55 8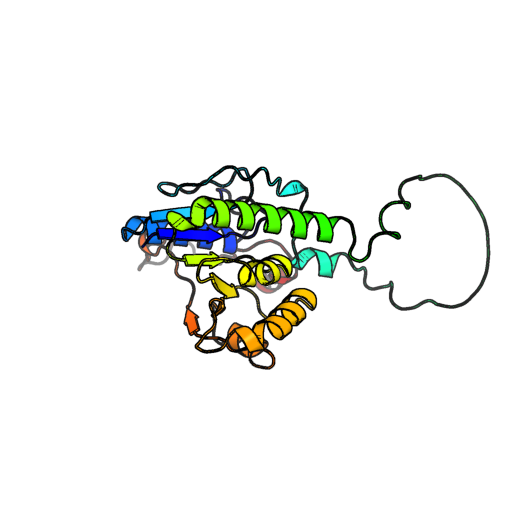3 ALA A CA 1
ATOM 574 C C . ALA A 1 83 ? 0.934 43.844 -14.746 1.00 30.55 83 ALA A C 1
ATOM 576 O O . ALA A 1 83 ? 1.562 43.593 -15.768 1.00 30.55 83 ALA A O 1
ATOM 577 N N . GLY A 1 84 ? -0.241 44.486 -14.752 1.00 28.30 84 GLY A N 1
ATOM 578 C CA . GLY A 1 84 ? -0.490 45.652 -15.613 1.00 28.30 84 GLY A CA 1
ATOM 579 C C . GLY A 1 84 ? -1.182 45.478 -16.975 1.00 28.30 84 GLY A C 1
ATOM 580 O O . GLY A 1 84 ? -0.526 45.242 -17.980 1.00 28.30 84 GLY A O 1
ATOM 581 N N . THR A 1 85 ? -2.482 45.808 -16.962 1.00 30.94 85 THR A N 1
ATOM 582 C CA . THR A 1 85 ? -3.274 46.602 -17.939 1.00 30.94 85 THR A CA 1
ATOM 583 C C . THR A 1 85 ? -3.728 46.031 -19.298 1.00 30.94 85 THR A C 1
ATOM 585 O O . THR A 1 85 ? -2.953 45.935 -20.240 1.00 30.94 85 THR A O 1
ATOM 588 N N . GLU A 1 86 ? -5.058 45.835 -19.356 1.00 34.91 86 GLU A N 1
ATOM 589 C CA . GLU A 1 86 ? -6.054 46.246 -20.376 1.00 34.91 86 GLU A CA 1
ATOM 590 C C . GLU A 1 86 ? -6.003 45.690 -21.818 1.00 34.91 86 GLU A C 1
ATOM 592 O O . GLU A 1 86 ? -5.199 46.120 -22.634 1.00 34.91 86 GLU A O 1
ATOM 597 N N . HIS A 1 87 ? -6.995 44.860 -22.186 1.00 29.66 87 HIS A N 1
ATOM 598 C CA . HIS A 1 87 ? -8.151 45.259 -23.016 1.00 29.66 87 HIS A CA 1
ATOM 599 C C . HIS A 1 87 ? -9.177 44.118 -23.183 1.00 29.66 87 HIS A C 1
ATOM 601 O O . HIS A 1 87 ? -8.836 42.941 -23.147 1.00 29.66 87 HIS A O 1
ATOM 607 N N . LEU A 1 88 ? -10.444 44.522 -23.314 1.00 39.31 88 LEU A N 1
ATOM 608 C CA . LEU A 1 88 ? -11.658 43.710 -23.444 1.00 39.31 88 LEU A CA 1
ATOM 609 C C . LEU A 1 88 ? -11.822 43.154 -24.868 1.00 39.31 88 LEU A C 1
ATOM 611 O O . LEU A 1 88 ? -11.739 43.933 -25.814 1.00 39.31 88 LEU A O 1
ATOM 615 N N . ASP A 1 89 ? -12.192 41.879 -24.996 1.00 31.20 89 ASP A N 1
ATOM 616 C CA . ASP A 1 89 ? -13.266 41.446 -25.902 1.00 31.20 89 ASP A CA 1
ATOM 617 C C . ASP A 1 89 ? -13.851 40.117 -25.398 1.00 31.20 89 ASP A C 1
ATOM 619 O O . ASP A 1 89 ? -13.127 39.294 -24.839 1.00 31.20 89 ASP A O 1
ATOM 623 N N . GLY A 1 90 ? -15.169 39.956 -25.498 1.00 37.81 90 GLY A N 1
ATOM 624 C CA . GLY A 1 90 ? -15.910 38.867 -24.861 1.00 37.81 90 GLY A CA 1
ATOM 625 C C . GLY A 1 90 ? -16.351 37.766 -25.819 1.00 37.81 90 GLY A C 1
ATOM 626 O O . GLY A 1 90 ? -16.683 38.052 -26.962 1.00 37.81 90 GLY A O 1
ATOM 627 N N . SER A 1 91 ? -16.441 36.536 -25.304 1.00 36.97 91 SER A N 1
ATOM 628 C CA . SER A 1 91 ? -17.532 35.579 -25.562 1.00 36.97 91 SER A CA 1
ATOM 629 C C . SER A 1 91 ? -17.269 34.265 -24.814 1.00 36.97 91 SER A C 1
ATOM 631 O O . SER A 1 91 ? -16.256 33.628 -25.073 1.00 36.97 91 SER A O 1
ATOM 633 N N . GLU A 1 92 ? -18.195 33.931 -23.910 1.00 45.53 92 GLU A N 1
ATOM 634 C CA . GLU A 1 92 ? -18.700 32.590 -23.553 1.00 45.53 92 GLU A CA 1
ATOM 635 C C . GLU A 1 92 ? -17.695 31.428 -23.434 1.00 45.53 92 GLU A C 1
ATOM 637 O O . GLU A 1 92 ? -17.258 30.885 -24.439 1.00 45.53 92 GLU A O 1
ATOM 642 N N . ASP A 1 93 ? -17.437 30.998 -22.192 1.00 34.38 93 ASP A N 1
ATOM 643 C CA . ASP A 1 93 ? -17.515 29.585 -21.784 1.00 34.38 93 ASP A CA 1
ATOM 644 C C . ASP A 1 93 ? -17.684 29.519 -20.248 1.00 34.38 93 ASP A C 1
ATOM 646 O O . ASP A 1 93 ? -16.796 29.869 -19.470 1.00 34.38 93 ASP A O 1
ATOM 650 N N . ASP A 1 94 ? -18.880 29.114 -19.817 1.00 39.16 94 ASP A N 1
ATOM 651 C CA . ASP A 1 94 ? -19.386 29.050 -18.434 1.00 39.16 94 ASP A CA 1
ATOM 652 C C . ASP A 1 94 ? -18.775 27.899 -17.585 1.00 39.16 94 ASP A C 1
ATOM 654 O O . ASP A 1 94 ? -19.460 27.318 -16.745 1.00 39.16 94 ASP A O 1
ATOM 658 N N . ASP A 1 95 ? -17.487 27.567 -17.745 1.00 41.56 95 ASP A N 1
ATOM 659 C CA . ASP A 1 95 ? -16.841 26.443 -17.025 1.00 41.56 95 ASP A CA 1
ATOM 660 C C . ASP A 1 95 ? -15.778 26.858 -15.980 1.00 41.56 95 ASP A C 1
ATOM 662 O O . ASP A 1 95 ? -15.288 26.027 -15.215 1.00 41.56 95 ASP A O 1
ATOM 666 N N . GLU A 1 96 ? -15.448 28.147 -15.847 1.00 41.50 96 GLU A N 1
ATOM 667 C CA . GLU A 1 96 ? -14.404 28.619 -14.910 1.00 41.50 96 GLU A CA 1
ATOM 668 C C . GLU A 1 96 ? -14.855 28.756 -13.436 1.00 41.50 96 GLU A C 1
ATOM 670 O O . GLU A 1 96 ? -14.075 29.145 -12.564 1.00 41.50 96 GLU A O 1
ATOM 675 N N . LEU A 1 97 ? -16.109 28.425 -13.109 1.00 40.91 97 LEU A N 1
ATOM 676 C CA . LEU A 1 97 ? -16.697 28.709 -11.790 1.00 40.91 97 LEU A CA 1
ATOM 677 C C . LEU A 1 97 ? -16.432 27.659 -10.691 1.00 40.91 97 LEU A C 1
ATOM 679 O O . LEU A 1 97 ? -16.824 27.894 -9.546 1.00 40.91 97 LEU A O 1
ATOM 683 N N . ALA A 1 98 ? -15.766 26.533 -10.971 1.00 44.84 98 ALA A N 1
ATOM 684 C CA . ALA A 1 98 ? -15.597 25.458 -9.979 1.00 44.84 98 ALA A CA 1
ATOM 685 C C . ALA A 1 98 ? -14.213 25.394 -9.303 1.00 44.84 98 ALA A C 1
ATOM 687 O O . ALA A 1 98 ? -14.124 24.972 -8.149 1.00 44.84 98 ALA A O 1
ATOM 688 N N . ASP A 1 99 ? -13.144 25.835 -9.969 1.00 45.06 99 ASP A N 1
ATOM 689 C CA . ASP A 1 99 ? -11.774 25.558 -9.503 1.00 45.06 99 ASP A CA 1
ATOM 690 C C . ASP A 1 99 ? -11.227 26.624 -8.532 1.00 45.06 99 ASP A C 1
ATOM 692 O O . ASP A 1 99 ? -10.391 26.346 -7.672 1.00 45.06 99 ASP A O 1
ATOM 696 N N . GLY A 1 100 ? -11.747 27.855 -8.600 1.00 41.84 100 GLY A N 1
ATOM 697 C CA . GLY A 1 100 ? -11.248 28.995 -7.816 1.00 41.84 100 GLY A CA 1
ATOM 698 C C . GLY A 1 100 ? -11.792 29.126 -6.386 1.00 41.84 100 GLY A C 1
ATOM 699 O O . GLY A 1 100 ? -11.311 29.967 -5.627 1.00 41.84 100 GLY A O 1
ATOM 700 N N . LEU A 1 101 ? -12.800 28.335 -5.999 1.00 46.97 101 LEU A N 1
ATOM 701 C CA . LEU A 1 101 ? -13.523 28.490 -4.722 1.00 46.97 101 LEU A CA 1
ATOM 702 C C . LEU A 1 101 ? -13.183 27.422 -3.674 1.00 46.97 101 LEU A C 1
ATOM 704 O O . LEU A 1 101 ? -13.628 27.521 -2.528 1.00 46.97 101 LEU A O 1
ATOM 708 N N . VAL A 1 102 ? -12.387 26.417 -4.039 1.00 44.53 102 VAL A N 1
ATOM 709 C CA . VAL A 1 102 ? -12.131 25.238 -3.211 1.00 44.53 102 VAL A CA 1
ATOM 710 C C . VAL A 1 102 ? -10.630 25.135 -2.918 1.00 44.53 102 VAL A C 1
ATOM 712 O O . VAL A 1 102 ? -9.859 24.789 -3.812 1.00 44.53 102 VAL A O 1
ATOM 715 N N . PRO A 1 103 ? -10.167 25.414 -1.682 1.00 49.81 103 PRO A N 1
ATOM 716 C CA . PRO A 1 103 ? -8.771 25.189 -1.321 1.00 49.81 103 PRO A CA 1
ATOM 717 C C . PRO A 1 103 ? -8.383 23.725 -1.587 1.00 49.81 103 PRO A C 1
ATOM 719 O O . PRO A 1 103 ? -8.912 22.829 -0.934 1.00 49.81 103 PRO A O 1
ATOM 722 N N . GLY A 1 104 ? -7.486 23.492 -2.553 1.00 60.56 104 GLY A N 1
ATOM 723 C CA . GLY A 1 104 ? -7.030 22.155 -2.962 1.00 60.56 104 GLY A CA 1
ATOM 724 C C . GLY A 1 104 ? -7.742 21.528 -4.173 1.00 60.56 104 GLY A C 1
ATOM 725 O O . GLY A 1 104 ? -7.319 20.456 -4.595 1.00 60.56 104 GLY A O 1
ATOM 726 N N . GLY A 1 105 ? -8.760 22.180 -4.751 1.00 73.62 105 GLY A N 1
ATOM 727 C CA . GLY A 1 105 ? -9.521 21.666 -5.9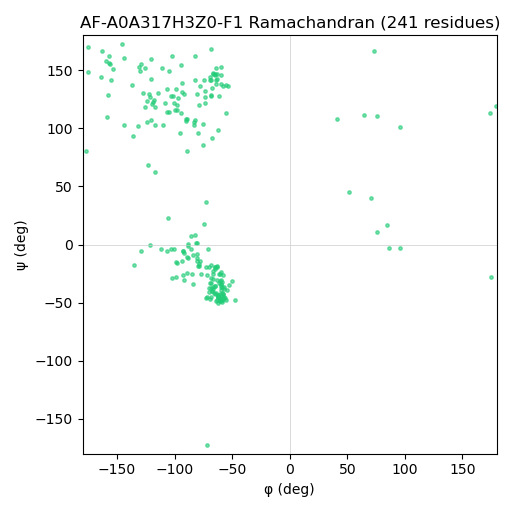01 1.00 73.62 105 GLY A CA 1
ATOM 728 C C . GLY A 1 105 ? -10.468 20.507 -5.553 1.00 73.62 105 GLY A C 1
ATOM 729 O O . GLY A 1 105 ? -10.387 19.917 -4.475 1.00 73.62 105 GLY A O 1
ATOM 730 N N . LEU A 1 106 ? -11.389 20.174 -6.463 1.00 78.94 106 LEU A N 1
ATOM 731 C CA . LEU A 1 106 ? -12.379 19.099 -6.273 1.00 78.94 106 LEU A CA 1
ATOM 732 C C . LEU A 1 106 ? -11.722 17.727 -6.020 1.00 78.94 106 LEU A C 1
ATOM 734 O O . LEU A 1 106 ? -12.191 16.952 -5.183 1.00 78.94 106 LEU A O 1
ATOM 738 N N . ASP A 1 107 ? -10.597 17.465 -6.681 1.00 78.00 107 ASP A N 1
ATOM 739 C CA . ASP A 1 107 ? -9.854 16.206 -6.593 1.00 78.00 107 ASP A CA 1
ATOM 740 C C . ASP A 1 107 ? -9.384 15.880 -5.170 1.00 78.00 107 ASP A C 1
ATOM 742 O O . ASP A 1 107 ? -9.450 14.724 -4.740 1.00 78.00 107 ASP A O 1
ATOM 746 N N . ALA A 1 108 ? -8.944 16.889 -4.410 1.00 79.50 108 ALA A N 1
ATOM 747 C CA . ALA A 1 108 ? -8.502 16.693 -3.032 1.00 79.50 108 ALA A CA 1
ATOM 748 C C . ALA A 1 108 ? -9.654 16.209 -2.138 1.00 79.50 108 ALA A C 1
ATOM 750 O O . ALA A 1 108 ? -9.483 15.269 -1.363 1.00 79.50 108 ALA A O 1
ATOM 751 N N . TYR A 1 109 ? -10.851 16.780 -2.305 1.00 86.06 109 TYR A N 1
ATOM 752 C CA . TYR A 1 109 ? -12.040 16.383 -1.544 1.00 86.06 109 TYR A CA 1
ATOM 753 C C . TYR A 1 109 ? -12.506 14.974 -1.898 1.00 86.06 109 TYR A C 1
ATOM 755 O O . TYR A 1 109 ? -12.906 14.217 -1.012 1.00 86.06 109 TYR A O 1
ATOM 763 N N . LEU A 1 110 ? -12.457 14.611 -3.182 1.00 90.69 110 LEU A N 1
ATOM 764 C CA . LEU A 1 110 ? -12.824 13.270 -3.631 1.00 90.69 110 LEU A CA 1
ATOM 765 C C . LEU A 1 110 ? -11.843 12.220 -3.099 1.00 90.69 110 LEU A C 1
ATOM 767 O O . LEU A 1 110 ? -12.279 11.173 -2.616 1.00 90.69 110 LEU A O 1
ATOM 771 N N . SER A 1 111 ? -10.541 12.522 -3.107 1.00 90.69 111 SER A N 1
ATOM 772 C CA . SER A 1 111 ? -9.512 11.663 -2.512 1.00 90.69 111 SER A CA 1
ATOM 773 C C . SER A 1 111 ? -9.722 11.496 -1.004 1.00 90.69 111 SER A C 1
ATOM 775 O O . SER A 1 111 ? -9.817 10.367 -0.514 1.00 90.69 111 SER A O 1
ATOM 777 N N . ASP A 1 112 ? -9.903 12.597 -0.269 1.00 92.19 112 ASP A N 1
ATOM 778 C CA . ASP A 1 112 ? -10.195 12.573 1.168 1.00 92.19 112 ASP A CA 1
ATOM 779 C C . ASP A 1 112 ? -11.436 11.723 1.472 1.00 92.19 112 ASP A C 1
ATOM 781 O O . ASP A 1 112 ? -11.400 10.831 2.325 1.00 92.19 112 ASP A O 1
ATOM 785 N N . TYR A 1 113 ? -12.526 11.939 0.731 1.00 94.06 113 TYR A N 1
ATOM 786 C CA . TYR A 1 113 ? -13.761 11.182 0.898 1.00 94.06 113 TYR A CA 1
ATOM 787 C C . TYR A 1 113 ? -13.570 9.687 0.609 1.00 94.06 113 TYR A C 1
ATOM 789 O O . TYR A 1 113 ? -14.047 8.850 1.381 1.00 94.06 113 TYR A O 1
ATOM 797 N N . ALA A 1 114 ? -12.845 9.329 -0.452 1.00 96.62 114 ALA A N 1
ATOM 798 C CA . ALA A 1 114 ? -12.564 7.940 -0.800 1.00 96.62 114 ALA A CA 1
ATOM 799 C C . ALA A 1 114 ? -11.789 7.221 0.318 1.00 96.62 114 ALA A C 1
ATOM 801 O O . ALA A 1 114 ? -12.187 6.135 0.753 1.00 96.62 114 ALA A O 1
ATOM 802 N N . PHE A 1 115 ? -10.734 7.841 0.855 1.00 97.06 115 PHE A N 1
ATOM 803 C CA . PHE A 1 115 ? -9.976 7.259 1.964 1.00 97.06 115 PHE A CA 1
ATOM 804 C C . PHE A 1 115 ? -10.770 7.215 3.267 1.00 97.06 115 PHE A C 1
ATOM 806 O O . PHE A 1 115 ? -10.687 6.216 3.984 1.00 97.06 115 PHE A O 1
ATOM 813 N N . LEU A 1 116 ? -11.580 8.236 3.560 1.00 96.94 116 LEU A N 1
ATOM 814 C CA . LEU A 1 116 ? -12.493 8.213 4.700 1.00 96.94 116 LEU A CA 1
ATOM 815 C C . LEU A 1 116 ? -13.444 7.014 4.611 1.00 96.94 116 LEU A C 1
ATOM 817 O O . LEU A 1 116 ? -13.630 6.307 5.602 1.00 96.94 116 LEU A O 1
ATOM 821 N N . ARG A 1 117 ? -14.027 6.751 3.432 1.00 97.50 117 ARG A N 1
ATOM 822 C CA . ARG A 1 117 ? -14.900 5.587 3.214 1.00 97.50 117 ARG A CA 1
ATOM 823 C C . ARG A 1 117 ? -14.157 4.270 3.402 1.00 97.50 117 ARG A C 1
ATOM 825 O O . ARG A 1 117 ? -14.654 3.410 4.126 1.00 97.50 117 ARG A O 1
ATOM 832 N N . ALA A 1 118 ? -12.975 4.123 2.804 1.00 98.25 118 ALA A N 1
ATOM 833 C CA . ALA A 1 118 ? -12.185 2.900 2.916 1.00 98.25 118 ALA A CA 1
ATOM 834 C C . ALA A 1 118 ? -11.812 2.596 4.376 1.00 98.25 118 ALA A C 1
ATOM 836 O O . ALA A 1 118 ? -12.057 1.498 4.871 1.00 98.25 118 ALA A O 1
ATOM 837 N N . TYR A 1 119 ? -11.299 3.587 5.104 1.00 98.06 119 TYR A N 1
ATOM 838 C CA . TYR A 1 119 ? -10.942 3.421 6.510 1.00 98.06 119 TYR A CA 1
ATOM 839 C C . TYR A 1 119 ? -12.145 3.233 7.429 1.00 98.06 119 TYR A C 1
ATOM 841 O O . TYR A 1 119 ? -12.050 2.501 8.411 1.00 98.06 119 TYR A O 1
ATOM 849 N N . ARG A 1 120 ? -13.287 3.853 7.124 1.00 98.06 120 ARG A N 1
ATOM 850 C CA . ARG A 1 120 ? -14.528 3.587 7.851 1.00 98.06 120 ARG A CA 1
ATOM 851 C C . ARG A 1 120 ? -14.962 2.131 7.684 1.00 98.06 120 ARG A C 1
ATOM 853 O O . ARG A 1 120 ? -15.276 1.499 8.686 1.00 98.06 120 ARG A O 1
ATOM 860 N N . ALA A 1 121 ? -14.926 1.595 6.464 1.00 98.25 121 ALA A N 1
ATOM 861 C CA . ALA A 1 121 ? -15.257 0.194 6.209 1.00 98.25 121 ALA A CA 1
ATOM 862 C C . ALA A 1 121 ? -14.319 -0.757 6.975 1.00 98.25 121 ALA A C 1
ATOM 864 O O . ALA A 1 121 ? -14.788 -1.699 7.611 1.00 98.25 121 ALA A O 1
ATOM 865 N N . ILE A 1 122 ? -13.012 -0.463 6.993 1.00 98.31 122 ILE A N 1
ATOM 866 C CA . ILE A 1 122 ? -12.024 -1.206 7.793 1.00 98.31 122 ILE A CA 1
ATOM 867 C C . ILE A 1 122 ? -12.366 -1.144 9.289 1.00 98.31 122 ILE A C 1
ATOM 869 O O . ILE A 1 122 ? -12.342 -2.167 9.972 1.00 98.31 122 ILE A O 1
ATOM 873 N N . ALA A 1 123 ? -12.689 0.042 9.812 1.00 97.75 123 ALA A N 1
ATOM 874 C CA . ALA A 1 123 ? -13.001 0.235 11.226 1.00 97.75 123 ALA A CA 1
ATOM 875 C C . ALA A 1 123 ? -14.304 -0.467 11.649 1.00 97.75 123 ALA A C 1
ATOM 877 O O . ALA A 1 123 ? -14.358 -1.040 12.738 1.00 97.75 123 ALA A O 1
ATOM 878 N N . GLU A 1 124 ? -15.330 -0.467 10.792 1.00 97.94 124 GLU A N 1
ATOM 879 C CA . GLU A 1 124 ? -16.590 -1.193 11.008 1.00 97.94 124 GLU A CA 1
ATOM 880 C C . GLU A 1 124 ? -16.356 -2.711 11.132 1.00 97.94 124 GLU A C 1
ATOM 882 O O . GLU A 1 124 ? -17.020 -3.368 11.933 1.00 97.94 124 GLU A O 1
ATOM 887 N N . HIS A 1 125 ? -15.340 -3.238 10.443 1.00 97.44 125 HIS A N 1
ATOM 888 C CA . HIS A 1 125 ? -14.931 -4.647 10.483 1.00 97.44 125 HIS A CA 1
ATOM 889 C C . HIS A 1 125 ? -13.640 -4.862 11.291 1.00 97.44 125 HIS A C 1
ATOM 891 O O . HIS A 1 125 ? -12.936 -5.857 11.112 1.00 97.44 125 HIS A O 1
ATOM 897 N N . ALA A 1 126 ? -13.287 -3.956 12.211 1.00 97.19 126 ALA A N 1
ATOM 898 C CA . ALA A 1 126 ? -12.008 -4.034 12.922 1.00 97.19 126 ALA A CA 1
ATOM 899 C C . ALA A 1 126 ? -11.832 -5.349 13.702 1.00 97.19 126 ALA A C 1
ATOM 901 O O . ALA A 1 126 ? -10.723 -5.866 13.803 1.00 97.19 126 ALA A O 1
ATOM 902 N N . GLY A 1 127 ? -12.926 -5.926 14.211 1.00 97.69 127 GLY A N 1
ATOM 903 C CA . GLY A 1 127 ? -12.912 -7.215 14.909 1.00 97.69 127 GLY A CA 1
ATOM 904 C C . GLY A 1 127 ? -12.468 -8.396 14.041 1.00 97.69 127 GLY A C 1
ATOM 905 O O . GLY A 1 127 ? -12.061 -9.421 14.588 1.00 97.69 127 GLY A O 1
ATOM 906 N N . GLU A 1 128 ? -12.497 -8.254 12.716 1.00 97.81 128 GLU A N 1
ATOM 907 C CA . GLU A 1 128 ? -12.114 -9.269 11.729 1.00 97.81 128 GLU A CA 1
ATOM 908 C C . GLU A 1 128 ? -10.644 -9.178 11.322 1.00 97.81 128 GLU A C 1
ATOM 910 O O . GLU A 1 128 ? -10.145 -10.085 10.668 1.00 97.81 128 GLU A O 1
ATOM 915 N N . HIS A 1 129 ? -9.923 -8.143 11.754 1.00 98.56 129 HIS A N 1
ATOM 916 C CA . HIS A 1 129 ? -8.556 -7.872 11.324 1.00 98.56 129 HIS A CA 1
ATOM 917 C C . HIS A 1 129 ? -7.614 -7.736 12.526 1.00 98.56 129 HIS A C 1
ATOM 919 O O . HIS A 1 129 ? -8.012 -7.350 13.622 1.00 98.56 129 HIS A O 1
ATOM 925 N N . ASP A 1 130 ? -6.341 -8.065 12.320 1.00 98.38 130 ASP A N 1
ATOM 926 C CA . ASP A 1 130 ? -5.284 -7.905 13.323 1.00 98.38 130 ASP A CA 1
ATOM 927 C C . ASP A 1 130 ? -4.474 -6.620 13.070 1.00 98.38 130 ASP A C 1
ATOM 929 O O . ASP A 1 130 ? -3.924 -6.036 14.004 1.00 98.38 130 ASP A O 1
ATOM 933 N N . LEU A 1 131 ? -4.390 -6.181 11.808 1.00 98.00 131 LEU A N 1
ATOM 934 C CA . LEU A 1 131 ? -3.720 -4.952 11.382 1.00 98.00 131 LEU A CA 1
ATOM 935 C C . LEU A 1 131 ? -4.260 -4.449 10.039 1.00 98.00 131 LEU A C 1
ATOM 937 O O . LEU A 1 131 ? -4.828 -5.217 9.257 1.00 98.00 131 LEU A O 1
ATOM 941 N N . VAL A 1 132 ? -3.991 -3.176 9.757 1.00 98.50 132 VAL A N 1
ATOM 942 C CA . VAL A 1 132 ? -4.133 -2.568 8.432 1.00 98.50 132 VAL A CA 1
ATOM 943 C C . VAL A 1 132 ? -2.760 -2.465 7.783 1.00 98.50 132 VAL A C 1
ATOM 945 O O . VAL A 1 132 ? -1.834 -1.920 8.379 1.00 98.50 132 VAL A O 1
ATOM 948 N N . HIS A 1 133 ? -2.616 -2.965 6.562 1.00 98.19 133 HIS A N 1
ATOM 949 C CA . HIS A 1 133 ? -1.422 -2.784 5.752 1.00 98.19 133 HIS A CA 1
ATOM 950 C C . HIS A 1 133 ? -1.745 -1.857 4.578 1.00 98.19 133 HIS A C 1
ATOM 952 O O . HIS A 1 133 ? -2.406 -2.254 3.625 1.00 98.19 133 HIS A O 1
ATOM 958 N N . ALA A 1 134 ? -1.323 -0.600 4.673 1.00 97.69 134 ALA A N 1
ATOM 959 C CA . ALA A 1 134 ? -1.648 0.448 3.718 1.00 97.69 134 ALA A CA 1
ATOM 960 C C . ALA A 1 134 ? -0.519 0.674 2.702 1.00 97.69 134 ALA A C 1
ATOM 962 O O . ALA A 1 134 ? 0.654 0.788 3.057 1.00 97.69 134 ALA A O 1
ATOM 963 N N . HIS A 1 135 ? -0.887 0.775 1.427 1.00 97.00 135 HIS A N 1
ATOM 964 C CA . HIS A 1 135 ? 0.039 0.970 0.304 1.00 97.00 135 HIS A CA 1
ATOM 965 C C . HIS A 1 135 ? -0.249 2.246 -0.499 1.00 97.00 135 HIS A C 1
ATOM 967 O O . HIS A 1 135 ? 0.456 2.535 -1.465 1.00 97.00 135 HIS A O 1
ATOM 973 N N . ALA A 1 136 ? -1.279 3.000 -0.110 1.00 93.38 136 ALA A N 1
ATOM 974 C CA . ALA A 1 136 ? -1.606 4.291 -0.696 1.00 93.38 136 ALA A CA 1
ATOM 975 C C . ALA A 1 136 ? -0.554 5.361 -0.364 1.00 93.38 136 ALA A C 1
ATOM 977 O O . ALA A 1 136 ? -0.035 5.413 0.753 1.00 93.38 136 ALA A O 1
ATOM 978 N N . TYR A 1 137 ? -0.267 6.221 -1.344 1.00 91.88 137 TYR A N 1
ATOM 979 C CA . TYR A 1 137 ? 0.690 7.323 -1.239 1.00 91.88 137 TYR A CA 1
ATOM 980 C C . TYR A 1 137 ? -0.052 8.650 -1.417 1.00 91.88 137 TYR A C 1
ATOM 982 O O . TYR A 1 137 ? 0.168 9.394 -2.367 1.00 91.88 137 TYR A O 1
ATOM 990 N N . ASP A 1 138 ? -0.974 8.904 -0.499 1.00 91.19 138 ASP A N 1
ATOM 991 C CA . ASP A 1 138 ? -1.880 10.044 -0.529 1.00 91.19 138 ASP A CA 1
ATOM 992 C C . ASP A 1 138 ? -1.953 10.610 0.890 1.00 91.19 138 ASP A C 1
ATOM 994 O O . ASP A 1 138 ? -2.036 9.849 1.856 1.00 91.19 138 ASP A O 1
ATOM 998 N N . ALA A 1 139 ? -1.912 11.935 1.045 1.00 91.00 139 ALA A N 1
ATOM 999 C CA . ALA A 1 139 ? -2.003 12.590 2.352 1.00 91.00 139 ALA A CA 1
ATOM 1000 C C . ALA A 1 139 ? -3.166 12.060 3.230 1.00 91.00 139 ALA A C 1
ATOM 1002 O O . ALA A 1 139 ? -2.897 11.682 4.380 1.00 91.00 139 ALA A O 1
ATOM 1003 N N . PRO A 1 140 ? -4.412 11.918 2.724 1.00 92.88 140 PRO A N 1
ATOM 1004 C CA . PRO A 1 140 ? -5.511 11.339 3.501 1.00 92.88 140 PRO A CA 1
ATOM 1005 C C . PRO A 1 140 ? -5.271 9.904 3.973 1.00 92.88 140 PRO A C 1
ATOM 1007 O O . PRO A 1 140 ? -5.728 9.531 5.056 1.00 92.88 140 PRO A O 1
ATOM 1010 N N . ALA A 1 141 ? -4.510 9.099 3.223 1.00 93.88 141 ALA A N 1
ATOM 1011 C CA . ALA A 1 141 ? -4.194 7.736 3.635 1.00 93.88 141 ALA A CA 1
ATOM 1012 C C . ALA A 1 141 ? -3.449 7.709 4.981 1.00 93.88 141 ALA A C 1
ATOM 1014 O O . ALA A 1 141 ? -3.685 6.818 5.797 1.00 93.88 141 ALA A O 1
ATOM 1015 N N . PHE A 1 142 ? -2.578 8.693 5.225 1.00 92.62 142 PHE A N 1
ATOM 1016 C CA . PHE A 1 142 ? -1.841 8.862 6.481 1.00 92.62 142 PHE A CA 1
ATOM 1017 C C . PHE A 1 142 ? -2.648 9.614 7.542 1.00 92.62 142 PHE A C 1
ATOM 1019 O O . PHE A 1 142 ? -2.528 9.316 8.727 1.00 92.62 142 PHE A O 1
ATOM 1026 N N . ALA A 1 143 ? -3.481 10.577 7.143 1.00 91.12 143 ALA A N 1
ATOM 1027 C CA . ALA A 1 143 ? -4.299 11.333 8.089 1.00 91.12 143 ALA A CA 1
ATOM 1028 C C . ALA A 1 143 ? -5.261 10.406 8.857 1.00 91.12 143 ALA A C 1
ATOM 1030 O O . ALA A 1 143 ? -5.312 10.423 10.091 1.00 91.12 143 ALA A O 1
ATOM 1031 N N . TYR A 1 144 ? -5.966 9.533 8.134 1.00 93.31 144 TYR A N 1
ATOM 1032 C CA . TYR A 1 144 ? -6.973 8.646 8.717 1.00 93.31 144 TYR A CA 1
ATOM 1033 C C . TYR A 1 144 ? -6.403 7.394 9.394 1.00 93.31 144 TYR A C 1
ATOM 1035 O O . TYR A 1 144 ? -7.116 6.759 10.177 1.00 93.31 144 TYR A O 1
ATOM 1043 N N . SER A 1 145 ? -5.130 7.046 9.164 1.00 90.38 145 SER A N 1
ATOM 1044 C CA . SER A 1 145 ? -4.507 5.886 9.819 1.00 90.38 145 SER A CA 1
ATOM 1045 C C . SER A 1 145 ? -4.400 6.063 11.333 1.00 90.38 145 SER A C 1
ATOM 1047 O O . SER A 1 145 ? -4.640 5.125 12.091 1.00 90.38 145 SER A O 1
ATOM 1049 N N . SER A 1 146 ? -4.139 7.291 11.789 1.00 83.00 146 SER A N 1
ATOM 1050 C CA . SER A 1 146 ? -4.055 7.638 13.213 1.00 83.00 146 SER A CA 1
ATOM 1051 C C . SER A 1 146 ? -5.372 7.451 13.980 1.00 83.00 146 SER A C 1
ATOM 1053 O O . SER A 1 146 ? -5.359 7.333 15.206 1.00 83.00 146 SER A O 1
ATOM 1055 N N . LEU A 1 147 ? -6.497 7.395 13.261 1.00 88.69 147 LEU A N 1
ATOM 1056 C CA . LEU A 1 147 ? -7.841 7.234 13.817 1.00 88.69 147 LEU A CA 1
ATOM 1057 C C . LEU A 1 147 ? -8.285 5.769 13.877 1.00 88.69 147 LEU A C 1
ATOM 1059 O O . LEU A 1 147 ? -9.363 5.476 14.394 1.00 88.69 147 LEU A O 1
ATOM 1063 N N . GLN A 1 148 ? -7.485 4.845 13.341 1.00 92.88 148 GLN A N 1
ATOM 1064 C CA . GLN A 1 148 ? -7.860 3.440 13.293 1.00 92.88 148 GLN A CA 1
ATOM 1065 C C . GLN A 1 148 ? -7.753 2.774 14.672 1.00 92.88 148 GLN A C 1
ATOM 1067 O O . GLN A 1 148 ? -6.791 3.005 15.411 1.00 92.88 148 GLN A O 1
ATOM 1072 N N . PRO A 1 149 ? -8.699 1.880 15.021 1.00 94.38 149 PRO A N 1
ATOM 1073 C CA . PRO A 1 149 ? -8.595 1.075 16.238 1.00 94.38 149 PRO A CA 1
ATOM 1074 C C . PRO A 1 149 ? -7.479 0.017 16.142 1.00 94.38 149 PRO A C 1
ATOM 1076 O O . PRO A 1 149 ? -6.996 -0.483 17.163 1.00 94.38 149 PRO A O 1
ATOM 1079 N N . LEU A 1 150 ? -7.058 -0.309 14.917 1.00 95.44 150 LEU A N 1
ATOM 1080 C CA . LEU A 1 150 ? -6.041 -1.301 14.584 1.00 95.44 150 LEU A CA 1
ATOM 1081 C C . LEU A 1 150 ? -4.648 -0.665 14.428 1.00 95.44 150 LEU A C 1
ATOM 1083 O O . LEU A 1 150 ? -4.541 0.509 14.071 1.00 95.44 150 LEU A O 1
ATOM 1087 N N . PRO A 1 151 ? -3.561 -1.430 14.632 1.00 95.44 151 PRO A N 1
ATOM 1088 C CA . PRO A 1 151 ? -2.242 -1.051 14.135 1.00 95.44 151 PRO A CA 1
ATOM 1089 C C . PRO A 1 151 ? -2.262 -0.871 12.610 1.00 95.44 151 PRO A C 1
ATOM 1091 O O . PRO A 1 151 ? -2.821 -1.708 11.902 1.00 95.44 151 PRO A O 1
ATOM 1094 N N . VAL A 1 152 ? -1.620 0.185 12.109 1.00 95.94 152 VAL A N 1
ATOM 1095 C CA . VAL A 1 152 ? -1.514 0.499 10.679 1.00 95.94 152 VAL A CA 1
ATOM 1096 C C . VAL A 1 152 ? -0.049 0.495 10.247 1.00 95.94 152 VAL A C 1
ATOM 1098 O O . VAL A 1 152 ? 0.775 1.237 10.776 1.00 95.94 152 VAL A O 1
ATOM 1101 N N . LEU A 1 153 ? 0.284 -0.336 9.266 1.00 96.00 153 LEU A N 1
ATOM 1102 C CA . LEU A 1 153 ? 1.593 -0.416 8.629 1.00 96.00 153 LEU A CA 1
ATOM 1103 C C . LEU A 1 153 ? 1.518 0.190 7.227 1.00 96.00 153 LEU A C 1
ATOM 1105 O O . LEU A 1 153 ? 0.884 -0.390 6.347 1.00 96.00 153 LEU A O 1
ATOM 1109 N N . HIS A 1 154 ? 2.206 1.304 6.997 1.00 96.25 154 HIS A N 1
ATOM 1110 C CA . HIS A 1 154 ? 2.337 1.898 5.669 1.00 96.25 154 HIS A CA 1
ATOM 1111 C C . HIS A 1 154 ? 3.606 1.424 4.964 1.00 96.25 154 HIS A C 1
ATOM 1113 O O . HIS A 1 154 ? 4.697 1.539 5.525 1.00 96.25 154 HIS A O 1
ATOM 1119 N N . THR A 1 155 ? 3.478 0.994 3.709 1.00 96.31 155 THR A N 1
ATOM 1120 C CA . THR A 1 155 ? 4.615 0.833 2.793 1.00 96.31 155 THR A CA 1
ATOM 1121 C C . THR A 1 155 ? 4.728 2.044 1.875 1.00 96.31 155 THR A C 1
ATOM 1123 O O . THR A 1 155 ? 3.865 2.280 1.032 1.00 96.31 155 THR A O 1
ATOM 1126 N N . LEU A 1 156 ? 5.828 2.784 2.004 1.00 94.94 156 LEU A N 1
ATOM 1127 C CA . LEU A 1 156 ? 6.190 3.896 1.130 1.00 94.94 156 LEU A CA 1
ATOM 1128 C C 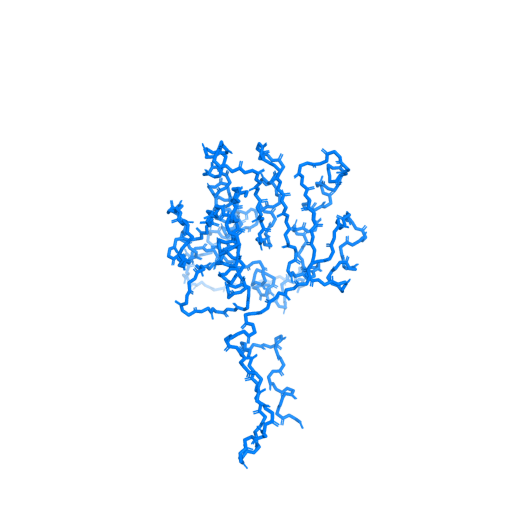. LEU A 1 156 ? 6.894 3.357 -0.127 1.00 94.94 156 LEU A C 1
ATOM 1130 O O . LEU A 1 156 ? 8.051 2.922 -0.083 1.00 94.94 156 LEU A O 1
ATOM 1134 N N . HIS A 1 157 ? 6.165 3.365 -1.246 1.00 93.31 157 HIS A N 1
ATOM 1135 C CA . HIS A 1 157 ? 6.636 2.879 -2.555 1.00 93.31 157 HIS A CA 1
ATOM 1136 C C . HIS A 1 157 ? 7.420 3.920 -3.348 1.00 93.31 157 HIS A C 1
ATOM 1138 O O . HIS A 1 157 ? 8.227 3.566 -4.205 1.00 93.31 157 HIS A O 1
ATOM 1144 N N . LEU A 1 158 ? 7.160 5.196 -3.079 1.00 91.31 158 LEU A N 1
ATOM 1145 C CA . LEU A 1 158 ? 7.756 6.335 -3.766 1.00 91.31 158 LEU A CA 1
ATOM 1146 C C . LEU A 1 158 ? 8.701 7.072 -2.812 1.00 91.31 158 LEU A C 1
ATOM 1148 O O . LEU A 1 158 ? 8.477 7.008 -1.606 1.00 91.31 158 LEU A O 1
ATOM 1152 N N . PRO A 1 159 ? 9.750 7.741 -3.323 1.00 92.81 159 PRO A N 1
ATOM 1153 C CA . PRO A 1 159 ? 10.525 8.690 -2.532 1.00 92.81 159 PRO A CA 1
ATOM 1154 C C . PRO A 1 159 ? 9.696 9.943 -2.203 1.00 92.81 159 PRO A C 1
ATOM 1156 O O . PRO A 1 159 ? 8.640 10.183 -2.789 1.00 92.81 159 PRO A O 1
ATOM 1159 N N . ASP A 1 160 ? 10.207 10.771 -1.291 1.00 91.31 160 ASP A N 1
ATOM 1160 C CA . ASP A 1 160 ? 9.572 12.028 -0.881 1.00 91.31 160 ASP A CA 1
ATOM 1161 C C . ASP A 1 160 ? 9.464 13.017 -2.051 1.00 91.31 160 ASP A C 1
ATOM 1163 O O . ASP A 1 160 ? 10.419 13.714 -2.397 1.00 91.31 160 ASP A O 1
ATOM 1167 N N . GLN A 1 161 ? 8.280 13.064 -2.657 1.00 88.06 161 GLN A N 1
ATOM 1168 C CA . GLN A 1 161 ? 7.978 13.900 -3.822 1.00 88.06 161 GLN A CA 1
ATOM 1169 C C . GLN A 1 161 ? 6.711 14.747 -3.649 1.00 88.06 161 GLN A C 1
ATOM 1171 O O . GLN A 1 161 ? 6.429 15.585 -4.499 1.00 88.06 161 GLN A O 1
ATOM 1176 N N . ASP A 1 162 ? 5.963 14.562 -2.556 1.00 88.06 162 ASP A N 1
ATOM 1177 C CA . ASP A 1 162 ? 4.674 15.223 -2.330 1.00 88.06 162 ASP A CA 1
ATOM 1178 C C . ASP A 1 162 ? 4.687 15.993 -1.003 1.00 88.06 162 ASP A C 1
ATOM 1180 O O . ASP A 1 162 ? 4.979 15.440 0.062 1.00 88.06 162 ASP A O 1
ATOM 1184 N N . ALA 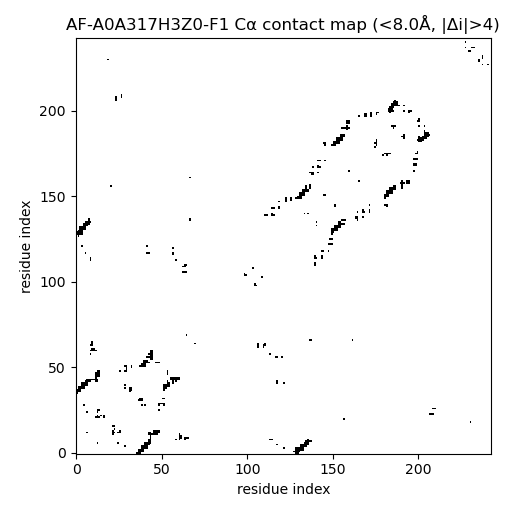A 1 163 ? 4.399 17.295 -1.067 1.00 87.75 163 ALA A N 1
ATOM 1185 C CA . ALA A 1 163 ? 4.444 18.174 0.097 1.00 87.75 163 ALA A CA 1
ATOM 1186 C C . ALA A 1 163 ? 3.332 17.870 1.117 1.00 87.75 163 ALA A C 1
ATOM 1188 O O . ALA A 1 163 ? 3.568 18.004 2.319 1.00 87.75 163 ALA A O 1
ATOM 1189 N N . GLY A 1 164 ? 2.155 17.431 0.663 1.00 87.19 164 GLY A N 1
ATOM 1190 C CA . GLY A 1 164 ? 1.034 17.053 1.521 1.00 87.19 164 GLY A CA 1
ATOM 1191 C C . GLY A 1 164 ? 1.328 15.771 2.294 1.00 87.19 164 GLY A C 1
ATOM 1192 O O . GLY A 1 164 ? 1.192 15.743 3.517 1.00 87.19 164 GLY A O 1
ATOM 1193 N N . VAL A 1 165 ? 1.832 14.738 1.613 1.00 90.44 165 VAL A N 1
ATOM 1194 C CA . VAL A 1 165 ? 2.296 13.497 2.251 1.00 90.44 165 VAL A CA 1
ATOM 1195 C C . VAL A 1 165 ? 3.402 13.799 3.257 1.00 90.44 165 VAL A C 1
ATOM 1197 O O . VAL A 1 165 ? 3.328 13.352 4.400 1.00 90.44 165 VAL A O 1
ATOM 1200 N N . ARG A 1 166 ? 4.402 14.603 2.879 1.00 91.44 166 ARG A N 1
ATOM 1201 C CA . ARG A 1 166 ? 5.491 15.008 3.780 1.00 91.44 166 ARG A CA 1
ATOM 1202 C C . ARG A 1 166 ? 4.973 15.719 5.028 1.00 91.44 166 ARG A C 1
ATOM 1204 O O . ARG A 1 166 ? 5.398 15.386 6.132 1.00 91.44 166 ARG A O 1
ATOM 1211 N N . ALA A 1 167 ? 4.052 16.669 4.863 1.00 89.56 167 ALA A N 1
ATOM 1212 C CA . ALA A 1 167 ? 3.437 17.383 5.974 1.00 89.56 167 ALA A CA 1
ATOM 1213 C C . ALA A 1 167 ? 2.666 16.427 6.894 1.00 89.56 167 ALA A C 1
ATOM 1215 O O . ALA A 1 167 ? 2.855 16.471 8.108 1.00 89.56 167 ALA A O 1
ATOM 1216 N N . MET A 1 168 ? 1.864 15.512 6.337 1.00 89.94 168 MET A N 1
ATOM 1217 C CA . MET A 1 168 ? 1.139 14.519 7.135 1.00 89.94 168 MET A CA 1
ATOM 1218 C C . MET A 1 168 ? 2.087 13.589 7.890 1.00 89.94 168 MET A C 1
ATOM 1220 O O . MET A 1 168 ? 1.913 13.387 9.090 1.00 89.94 168 MET A O 1
ATOM 1224 N N . LEU A 1 169 ? 3.132 13.084 7.231 1.00 89.88 169 LEU A N 1
ATOM 1225 C CA . LEU A 1 169 ? 4.156 12.256 7.866 1.00 89.88 169 LEU A CA 1
ATOM 1226 C C . LEU A 1 169 ? 4.858 12.994 9.012 1.00 89.88 169 LEU A C 1
ATOM 1228 O O . LEU A 1 169 ? 5.052 12.405 10.071 1.00 89.88 169 LEU A O 1
ATOM 1232 N N . ALA A 1 170 ? 5.187 14.278 8.842 1.00 87.56 170 ALA A N 1
ATOM 1233 C CA . ALA A 1 170 ? 5.770 15.100 9.902 1.00 87.56 170 ALA A CA 1
ATOM 1234 C C . ALA A 1 170 ? 4.801 15.311 11.082 1.00 87.56 170 ALA A C 1
ATOM 1236 O O . ALA A 1 170 ? 5.229 15.300 12.235 1.00 87.56 170 ALA A O 1
ATOM 1237 N N . MET A 1 171 ? 3.498 15.441 10.814 1.00 85.94 171 MET A N 1
ATOM 1238 C CA . MET A 1 171 ? 2.463 15.577 11.847 1.00 85.94 171 MET A CA 1
ATOM 1239 C C . MET A 1 171 ? 2.249 14.282 12.644 1.00 85.94 171 MET A C 1
ATOM 1241 O O . MET A 1 171 ? 2.055 14.339 13.858 1.00 85.94 171 MET A O 1
ATOM 1245 N N . ILE A 1 172 ? 2.324 13.112 11.998 1.00 83.62 172 ILE A N 1
ATOM 1246 C CA . ILE A 1 172 ? 2.179 11.809 12.674 1.00 83.62 172 ILE A CA 1
ATOM 1247 C C . ILE A 1 172 ? 3.507 11.248 13.206 1.00 83.62 172 ILE A C 1
ATOM 1249 O O . ILE A 1 172 ? 3.502 10.284 13.976 1.00 83.62 172 ILE A O 1
ATOM 1253 N N . ALA A 1 173 ? 4.653 11.830 12.842 1.00 75.69 173 ALA A N 1
ATOM 1254 C CA . ALA A 1 173 ? 5.973 11.372 13.277 1.00 75.69 173 ALA A CA 1
ATOM 1255 C C . ALA A 1 173 ? 6.142 11.345 14.810 1.00 75.69 173 ALA A C 1
ATOM 1257 O O . ALA A 1 173 ? 6.641 10.333 15.310 1.00 75.69 173 ALA A O 1
ATOM 1258 N N . PRO A 1 174 ? 5.684 12.351 15.593 1.00 67.69 174 PRO A N 1
ATOM 1259 C CA . PRO A 1 174 ? 5.721 12.286 17.057 1.00 67.69 174 PRO A CA 1
ATOM 1260 C C . PRO A 1 174 ? 4.925 11.102 17.609 1.00 67.69 174 PRO A C 1
ATOM 1262 O O . PRO A 1 174 ? 5.314 10.495 18.606 1.00 67.69 174 PRO A O 1
ATOM 1265 N N . ALA A 1 175 ? 3.829 10.741 16.935 1.00 64.12 175 ALA A N 1
ATOM 1266 C CA . ALA A 1 175 ? 3.029 9.583 17.287 1.00 64.12 175 ALA A CA 1
ATOM 1267 C C . ALA A 1 175 ? 3.679 8.272 16.833 1.00 64.12 175 ALA A C 1
ATOM 1269 O O . ALA A 1 175 ? 3.415 7.266 17.475 1.00 64.12 175 ALA A O 1
ATOM 1270 N N . SER A 1 176 ? 4.535 8.265 15.800 1.00 61.12 176 SER A N 1
ATOM 1271 C CA . SER A 1 176 ? 5.208 7.104 15.165 1.00 61.12 176 SER A CA 1
ATOM 1272 C C . SER A 1 176 ? 6.375 6.495 15.977 1.00 61.12 176 SER A C 1
ATOM 1274 O O . SER A 1 176 ? 7.218 5.772 15.448 1.00 61.12 176 SER A O 1
ATOM 1276 N N . GLY A 1 177 ? 6.456 6.779 17.281 1.00 65.31 177 GLY A N 1
ATOM 1277 C CA . GLY A 1 177 ? 7.432 6.169 18.191 1.00 65.31 177 GLY A CA 1
ATOM 1278 C C . GLY A 1 177 ? 7.143 4.693 18.511 1.00 65.31 177 GLY A C 1
ATOM 1279 O O . GLY A 1 177 ? 6.225 4.080 17.976 1.00 65.31 177 GLY A O 1
ATOM 1280 N N . ALA A 1 178 ? 7.889 4.098 19.450 1.00 63.97 178 ALA A N 1
ATOM 1281 C CA . ALA A 1 178 ? 7.704 2.688 19.832 1.00 63.97 178 ALA A CA 1
ATOM 1282 C C . ALA A 1 178 ? 6.279 2.353 20.327 1.00 63.97 178 ALA A C 1
ATOM 1284 O O . ALA A 1 178 ? 5.844 1.214 20.174 1.00 63.97 178 ALA A O 1
ATOM 1285 N N . ALA A 1 179 ? 5.563 3.345 20.870 1.00 65.62 179 ALA A N 1
ATOM 1286 C CA . ALA A 1 179 ? 4.174 3.243 21.320 1.00 65.62 179 ALA A CA 1
ATOM 1287 C C . ALA A 1 179 ? 3.132 3.534 20.217 1.00 65.62 179 ALA A C 1
ATOM 1289 O O . ALA A 1 179 ? 1.932 3.494 20.489 1.00 65.62 179 ALA A O 1
ATOM 1290 N N . SER A 1 180 ? 3.566 3.835 18.988 1.00 77.88 180 SER A N 1
ATOM 1291 C CA . SER A 1 180 ? 2.658 4.109 17.882 1.00 77.88 180 SER A CA 1
ATOM 1292 C C . SER A 1 180 ? 1.903 2.881 17.427 1.00 77.88 180 SER A C 1
ATOM 1294 O O . SER A 1 180 ? 2.467 1.788 17.306 1.00 77.88 180 SER A O 1
ATOM 1296 N N . ARG A 1 181 ? 0.654 3.116 17.030 1.00 84.00 181 ARG A N 1
ATOM 1297 C CA . ARG A 1 181 ? -0.084 2.203 16.159 1.00 84.00 181 ARG A CA 1
ATOM 1298 C C . ARG A 1 181 ? 0.308 2.349 14.690 1.00 84.00 181 ARG A C 1
ATOM 1300 O O . ARG A 1 181 ? 0.065 1.412 13.946 1.00 84.00 181 ARG A O 1
ATOM 1307 N N . THR A 1 182 ? 0.929 3.460 14.287 1.00 90.25 182 THR A N 1
ATOM 1308 C CA . THR A 1 182 ? 1.363 3.693 12.904 1.00 90.25 182 THR A CA 1
ATOM 1309 C C . THR A 1 182 ? 2.834 3.335 12.727 1.00 90.25 182 THR A C 1
ATOM 1311 O O . THR A 1 182 ? 3.695 3.819 13.460 1.00 90.25 182 THR A O 1
ATOM 1314 N N . ARG A 1 183 ? 3.119 2.475 11.751 1.00 92.25 183 ARG A N 1
ATOM 1315 C CA . ARG A 1 183 ? 4.463 2.026 11.376 1.00 92.25 183 ARG A CA 1
ATOM 1316 C C . ARG A 1 183 ? 4.744 2.381 9.930 1.00 92.25 183 ARG A C 1
ATOM 1318 O O . ARG A 1 183 ? 3.854 2.268 9.090 1.00 92.25 183 ARG A O 1
ATOM 1325 N N . LEU A 1 184 ? 5.978 2.779 9.645 1.00 93.94 184 LEU A N 1
ATOM 1326 C CA . LEU A 1 184 ? 6.400 3.194 8.310 1.00 93.94 184 LEU A CA 1
ATOM 1327 C C . LEU A 1 184 ? 7.528 2.289 7.823 1.00 93.94 184 LEU A C 1
ATOM 1329 O O . LEU A 1 184 ? 8.599 2.229 8.429 1.00 93.94 184 LEU A O 1
ATOM 1333 N N . VAL A 1 185 ? 7.309 1.613 6.700 1.00 95.81 185 VAL A N 1
ATOM 1334 C CA . VAL A 1 185 ? 8.337 0.844 5.993 1.00 95.81 185 VAL A CA 1
ATOM 1335 C C . VAL A 1 185 ? 8.513 1.368 4.578 1.00 95.81 185 VAL A C 1
ATOM 1337 O O . VAL A 1 185 ? 7.659 2.066 4.038 1.00 95.81 185 VAL A O 1
ATOM 1340 N N . THR A 1 186 ? 9.653 1.062 3.972 1.00 97.38 186 THR A N 1
ATOM 1341 C CA . THR A 1 186 ? 10.010 1.537 2.626 1.00 97.38 186 THR A CA 1
ATOM 1342 C C . THR A 1 186 ? 10.487 0.380 1.769 1.00 97.38 186 THR A C 1
ATOM 1344 O O . THR A 1 186 ? 11.044 -0.590 2.283 1.00 97.38 186 THR A O 1
ATOM 1347 N N . VAL A 1 187 ? 10.309 0.502 0.455 1.00 96.62 187 VAL A N 1
ATOM 1348 C CA . VAL A 1 187 ? 10.684 -0.555 -0.501 1.00 96.62 187 VAL A CA 1
ATOM 1349 C C . VAL A 1 187 ? 12.173 -0.581 -0.858 1.00 96.62 187 VAL A C 1
ATOM 1351 O O . VAL A 1 187 ? 12.640 -1.483 -1.551 1.00 96.62 187 VAL A O 1
ATOM 1354 N N . SER A 1 188 ? 12.941 0.420 -0.420 1.00 97.31 188 SER A N 1
ATOM 1355 C CA . SER A 1 188 ? 14.381 0.494 -0.664 1.00 97.31 188 SER A CA 1
ATOM 1356 C C . SER A 1 188 ? 15.090 1.427 0.316 1.00 97.31 188 SER A C 1
ATOM 1358 O O . SER A 1 188 ? 14.502 2.366 0.853 1.00 97.31 188 SER A O 1
ATOM 1360 N N . SER A 1 189 ? 16.397 1.221 0.490 1.00 97.62 189 SER A N 1
ATOM 1361 C CA . SER A 1 189 ? 17.253 2.121 1.275 1.00 97.62 189 SER A CA 1
ATOM 1362 C C . SER A 1 189 ? 17.336 3.534 0.687 1.00 97.62 189 SER A C 1
ATOM 1364 O O . SER A 1 189 ? 17.487 4.491 1.444 1.00 97.62 189 SER A O 1
ATOM 1366 N N . ALA A 1 190 ? 17.224 3.669 -0.640 1.00 96.94 190 ALA A N 1
ATOM 1367 C CA . ALA A 1 190 ? 17.194 4.963 -1.322 1.00 96.94 190 ALA A CA 1
ATOM 1368 C C . ALA A 1 190 ? 15.901 5.727 -1.002 1.00 96.94 190 ALA A C 1
ATOM 1370 O O . ALA A 1 190 ? 15.961 6.892 -0.625 1.00 96.94 190 ALA A O 1
ATOM 1371 N N . CYS A 1 191 ? 14.754 5.043 -1.051 1.00 95.69 191 CYS A N 1
ATOM 1372 C CA . CYS A 1 191 ? 13.473 5.586 -0.604 1.00 95.69 191 CYS A CA 1
ATOM 1373 C C . CYS A 1 191 ? 13.544 5.985 0.881 1.00 95.69 191 CYS A C 1
ATOM 1375 O O . CYS A 1 191 ? 13.276 7.128 1.229 1.00 95.69 191 CYS A O 1
ATOM 1377 N N . ALA A 1 192 ? 14.037 5.106 1.761 1.00 96.31 192 ALA A N 1
ATOM 1378 C CA . ALA A 1 192 ? 14.207 5.430 3.181 1.00 96.31 192 ALA A CA 1
ATOM 1379 C C . ALA A 1 192 ? 15.037 6.699 3.423 1.00 96.31 192 ALA A C 1
ATOM 1381 O O . ALA A 1 192 ? 14.722 7.482 4.320 1.00 96.31 192 ALA A O 1
ATOM 1382 N N . ALA A 1 193 ? 16.094 6.914 2.635 1.00 97.00 193 ALA A N 1
ATOM 1383 C CA . ALA A 1 193 ? 16.957 8.079 2.776 1.00 97.00 193 ALA A CA 1
ATOM 1384 C C . ALA A 1 193 ? 16.210 9.404 2.559 1.00 97.00 193 ALA A C 1
ATOM 1386 O O . ALA A 1 193 ? 16.526 10.369 3.251 1.00 97.00 193 ALA A O 1
ATOM 1387 N N . THR A 1 194 ? 15.200 9.443 1.682 1.00 95.88 194 THR A N 1
ATOM 1388 C CA . THR A 1 194 ? 14.431 10.671 1.428 1.00 95.88 194 THR A CA 1
ATOM 1389 C C . THR A 1 194 ? 13.510 11.045 2.589 1.00 95.88 194 THR A C 1
ATOM 1391 O O . THR A 1 194 ? 13.231 12.221 2.766 1.00 95.88 194 THR A O 1
ATOM 1394 N N . TYR A 1 195 ? 13.077 10.076 3.408 1.00 94.00 195 TYR A N 1
ATOM 1395 C CA . TYR A 1 195 ? 12.139 10.291 4.524 1.00 94.00 195 TYR A CA 1
ATOM 1396 C C . TYR A 1 195 ? 12.803 10.558 5.882 1.00 94.00 195 TYR A C 1
ATOM 1398 O O . TYR A 1 195 ? 12.236 11.234 6.743 1.00 94.00 195 TYR A O 1
ATOM 1406 N N . ARG A 1 196 ? 14.031 10.057 6.078 1.00 91.56 196 ARG A N 1
ATOM 1407 C CA . ARG A 1 196 ? 14.796 10.196 7.333 1.00 91.56 196 ARG A CA 1
ATOM 1408 C C . ARG A 1 196 ? 14.895 11.619 7.906 1.00 91.56 196 ARG A C 1
ATOM 1410 O O . ARG A 1 196 ? 14.971 11.711 9.131 1.00 91.56 196 ARG A O 1
ATOM 1417 N N . PRO A 1 197 ? 14.912 12.709 7.111 1.00 90.69 197 PRO A N 1
ATOM 1418 C CA . PRO A 1 197 ? 14.957 14.058 7.673 1.00 90.69 197 PRO A CA 1
ATOM 1419 C C . PRO A 1 197 ? 13.713 14.464 8.478 1.00 90.69 197 PRO A C 1
ATOM 1421 O O . PRO A 1 197 ? 13.800 15.414 9.250 1.00 90.69 197 PRO A O 1
ATOM 1424 N N . PHE A 1 198 ? 12.568 13.791 8.311 1.00 86.12 198 PHE A N 1
ATOM 1425 C CA . PHE A 1 198 ? 11.298 14.232 8.905 1.00 86.12 198 PHE A CA 1
ATOM 1426 C C . PHE A 1 198 ? 10.467 13.127 9.568 1.00 86.12 198 PHE A C 1
ATOM 1428 O O . PHE A 1 198 ? 9.615 13.443 10.398 1.00 86.12 198 PHE A O 1
ATOM 1435 N N . CYS A 1 199 ? 10.707 11.844 9.282 1.00 88.38 199 CYS A N 1
ATOM 1436 C CA . CYS A 1 199 ? 10.071 10.754 10.021 1.00 88.38 199 CYS A CA 1
ATOM 1437 C C . CYS A 1 199 ? 10.989 9.538 10.214 1.00 88.38 199 CYS A C 1
ATOM 1439 O O . CYS A 1 199 ? 11.997 9.342 9.529 1.00 88.38 199 CYS A O 1
ATOM 1441 N N . ARG A 1 200 ? 10.633 8.702 11.195 1.00 89.69 200 ARG A N 1
ATOM 1442 C CA . ARG A 1 200 ? 11.301 7.423 11.441 1.00 89.69 200 ARG A CA 1
ATOM 1443 C C . ARG A 1 200 ? 10.774 6.379 10.460 1.00 89.69 200 ARG A C 1
ATOM 1445 O O . ARG A 1 200 ? 9.572 6.161 10.385 1.00 89.69 200 ARG A O 1
ATOM 1452 N N . ILE A 1 201 ? 11.691 5.680 9.797 1.00 92.88 201 ILE A N 1
ATOM 1453 C CA . ILE A 1 201 ? 11.397 4.464 9.035 1.00 92.88 201 ILE A CA 1
ATOM 1454 C C . ILE A 1 201 ? 11.745 3.260 9.910 1.00 92.88 201 ILE A C 1
ATOM 1456 O O . ILE A 1 201 ? 12.892 3.124 10.341 1.00 92.88 201 ILE A O 1
ATOM 1460 N N . ASP A 1 202 ? 10.761 2.410 10.199 1.00 92.94 202 ASP A N 1
ATOM 1461 C CA . ASP A 1 202 ? 10.925 1.223 11.041 1.00 92.94 202 ASP A CA 1
ATOM 1462 C C . ASP A 1 202 ? 11.763 0.146 10.339 1.00 92.94 202 ASP A C 1
ATOM 1464 O O . ASP A 1 202 ? 12.611 -0.479 10.976 1.00 92.94 202 ASP A O 1
ATOM 1468 N N . GLN A 1 203 ? 11.550 -0.060 9.032 1.00 95.69 203 GLN A N 1
ATOM 1469 C CA . GLN A 1 203 ? 12.250 -1.088 8.258 1.00 95.69 203 GLN A CA 1
ATOM 1470 C C . GLN A 1 203 ? 12.292 -0.793 6.748 1.00 95.69 203 GLN A C 1
ATOM 1472 O O . GLN A 1 203 ? 11.441 -0.090 6.199 1.00 95.69 203 GLN A O 1
ATOM 1477 N N . VAL A 1 204 ? 13.284 -1.374 6.067 1.00 97.94 204 VAL A N 1
ATOM 1478 C CA . VAL A 1 204 ? 13.312 -1.511 4.603 1.00 97.94 204 VAL A CA 1
ATOM 1479 C C . VAL A 1 204 ? 12.886 -2.935 4.249 1.00 97.94 204 VAL A C 1
ATOM 1481 O O . VAL A 1 204 ? 13.525 -3.889 4.693 1.00 97.94 204 VAL A O 1
ATOM 1484 N N . ILE A 1 205 ? 11.821 -3.076 3.462 1.00 96.69 205 ILE A N 1
ATOM 1485 C CA . ILE A 1 205 ? 11.302 -4.357 2.971 1.00 96.69 205 ILE A CA 1
ATOM 1486 C C . ILE A 1 205 ? 11.253 -4.275 1.449 1.00 96.69 205 ILE A C 1
ATOM 1488 O O . ILE A 1 205 ? 10.400 -3.594 0.891 1.00 96.69 205 ILE A O 1
ATOM 1492 N N . TYR A 1 206 ? 12.188 -4.945 0.779 1.00 96.12 206 TYR A N 1
ATOM 1493 C CA . TYR A 1 206 ? 12.262 -4.939 -0.679 1.00 96.12 206 TYR A CA 1
ATOM 1494 C C . TYR A 1 206 ? 11.065 -5.652 -1.314 1.00 96.12 206 TYR A C 1
ATOM 1496 O O . TYR A 1 206 ? 10.545 -6.629 -0.774 1.00 96.12 206 TYR A O 1
ATOM 1504 N N . ASN A 1 207 ? 10.671 -5.175 -2.492 1.00 92.25 207 ASN A N 1
ATOM 1505 C CA . ASN A 1 207 ? 9.637 -5.811 -3.298 1.00 92.25 207 ASN A CA 1
ATOM 1506 C C . ASN A 1 207 ? 10.081 -7.208 -3.757 1.00 92.25 207 ASN A C 1
ATOM 1508 O O . ASN A 1 207 ? 11.243 -7.413 -4.112 1.00 92.25 207 ASN A O 1
ATOM 1512 N N . GLY A 1 208 ? 9.139 -8.148 -3.773 1.00 88.94 208 GLY A N 1
ATOM 1513 C CA . GLY A 1 208 ? 9.312 -9.472 -4.367 1.00 88.94 208 GLY A CA 1
ATOM 1514 C C . GLY A 1 208 ? 8.627 -9.570 -5.728 1.00 88.94 208 GLY A C 1
ATOM 1515 O O . GLY A 1 208 ? 7.755 -8.763 -6.045 1.00 88.94 208 GLY A O 1
ATOM 1516 N N . ILE A 1 209 ? 9.014 -10.578 -6.505 1.00 89.25 209 ILE A N 1
ATOM 1517 C CA . ILE A 1 209 ? 8.359 -10.983 -7.755 1.00 89.25 209 ILE A CA 1
ATOM 1518 C C . ILE A 1 209 ? 8.105 -12.497 -7.719 1.00 89.25 209 ILE A C 1
ATOM 1520 O O . ILE A 1 209 ? 8.888 -13.214 -7.084 1.00 89.25 209 ILE A O 1
ATOM 1524 N N . PRO A 1 210 ? 7.046 -13.003 -8.374 1.00 88.06 210 PRO A N 1
ATOM 1525 C CA . PRO A 1 210 ? 6.766 -14.433 -8.450 1.00 88.06 210 PRO A CA 1
ATOM 1526 C C . PRO A 1 210 ? 7.733 -15.097 -9.439 1.00 88.06 210 PRO A C 1
ATOM 1528 O O . PRO A 1 210 ? 7.442 -15.243 -10.625 1.00 88.06 210 PRO A O 1
ATOM 1531 N N . ILE A 1 211 ? 8.918 -15.473 -8.958 1.00 90.38 211 ILE A N 1
ATOM 1532 C CA . ILE A 1 211 ? 9.994 -16.040 -9.786 1.00 90.38 211 ILE A CA 1
ATOM 1533 C C . ILE A 1 211 ? 9.580 -17.336 -10.494 1.00 90.38 211 ILE A C 1
ATOM 1535 O O . ILE A 1 211 ? 10.116 -17.662 -11.547 1.00 90.38 211 ILE A O 1
ATOM 1539 N N . GLU A 1 212 ? 8.589 -18.053 -9.969 1.00 89.56 212 GLU A N 1
ATOM 1540 C CA . GLU A 1 212 ? 8.025 -19.251 -10.590 1.00 89.56 212 GLU A CA 1
ATOM 1541 C C . GLU A 1 212 ? 7.287 -18.930 -11.901 1.00 89.56 212 GLU A C 1
ATOM 1543 O O . GLU A 1 212 ? 7.190 -19.788 -12.777 1.00 89.56 212 GLU A O 1
ATOM 1548 N N . GLN A 1 213 ? 6.795 -17.696 -12.056 1.00 88.62 213 GLN A N 1
ATOM 1549 C CA . GLN A 1 213 ? 6.166 -17.196 -13.284 1.00 88.62 213 GLN A CA 1
ATOM 1550 C C . GLN A 1 213 ? 7.183 -16.587 -14.261 1.00 88.62 213 GLN A C 1
ATOM 1552 O O . GLN A 1 213 ? 6.848 -16.328 -15.415 1.00 88.62 213 GLN A O 1
ATOM 1557 N N . ILE A 1 214 ? 8.424 -16.367 -13.814 1.00 88.94 214 ILE A N 1
ATOM 1558 C CA . ILE A 1 214 ? 9.514 -15.777 -14.600 1.00 88.94 214 ILE A CA 1
ATOM 1559 C C . ILE A 1 214 ? 10.690 -16.766 -14.592 1.00 88.94 214 ILE A C 1
ATOM 1561 O O . ILE A 1 214 ? 11.717 -16.519 -13.950 1.00 88.94 214 ILE A O 1
ATOM 1565 N N . PRO A 1 215 ? 10.536 -17.933 -15.249 1.00 88.50 215 PRO A N 1
ATOM 1566 C CA . PRO A 1 215 ? 11.535 -18.985 -15.191 1.00 88.50 215 PRO A CA 1
ATOM 1567 C C . PRO A 1 215 ? 12.846 -18.522 -15.825 1.00 88.50 215 PRO A C 1
ATOM 1569 O O . PRO A 1 215 ? 12.875 -17.911 -16.894 1.00 88.50 215 PRO A O 1
ATOM 1572 N N . TYR A 1 216 ? 13.950 -18.863 -15.170 1.00 90.44 216 TYR A N 1
ATOM 1573 C CA . TYR A 1 216 ? 15.278 -18.610 -15.705 1.00 90.44 216 TYR A CA 1
ATOM 1574 C C . TYR A 1 216 ? 15.547 -19.482 -16.940 1.00 90.44 216 TYR A C 1
ATOM 1576 O O . TYR A 1 216 ? 15.420 -20.707 -16.884 1.00 90.44 216 TYR A O 1
ATOM 1584 N N . ALA A 1 217 ? 15.979 -18.853 -18.034 1.00 87.31 217 ALA A N 1
ATOM 1585 C CA . ALA A 1 217 ? 16.487 -19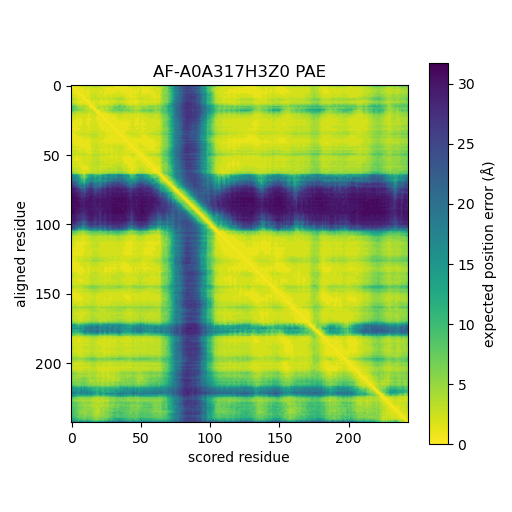.533 -19.220 1.00 87.31 217 ALA A CA 1
ATOM 1586 C C . ALA A 1 217 ? 18.024 -19.529 -19.201 1.00 87.31 217 ALA A C 1
ATOM 1588 O O . ALA A 1 217 ? 18.655 -18.475 -19.262 1.00 87.31 217 ALA A O 1
ATOM 1589 N N . SER A 1 218 ? 18.632 -20.715 -19.116 1.00 88.44 218 SER A N 1
ATOM 1590 C CA . SER A 1 218 ? 20.095 -20.878 -19.103 1.00 88.44 218 SER A CA 1
ATOM 1591 C C . SER A 1 218 ? 20.735 -20.802 -20.489 1.00 88.44 218 SER A C 1
ATOM 1593 O O . SER A 1 218 ? 21.943 -20.603 -20.598 1.00 88.44 218 SER A O 1
ATOM 1595 N N . SER A 1 219 ? 19.936 -20.989 -21.540 1.00 88.06 219 SER A N 1
ATOM 1596 C CA . SER A 1 219 ? 20.370 -20.889 -22.932 1.00 88.06 219 SER A CA 1
ATOM 1597 C C . SER A 1 219 ? 19.818 -19.602 -23.541 1.00 88.06 219 SER A C 1
ATOM 1599 O O . SER A 1 219 ? 18.635 -19.313 -23.337 1.00 88.06 219 SER A O 1
ATOM 1601 N N . PRO A 1 220 ? 20.640 -18.826 -24.265 1.00 81.00 220 PRO A N 1
ATOM 1602 C CA . PRO A 1 220 ? 20.156 -17.650 -24.969 1.00 81.00 220 PRO A CA 1
ATOM 1603 C C . PRO A 1 220 ? 19.167 -18.056 -26.068 1.00 81.00 220 PRO A C 1
ATOM 1605 O O . PRO A 1 220 ? 19.239 -19.156 -26.617 1.00 81.00 220 PRO A O 1
ATOM 1608 N N . VAL A 1 221 ? 18.250 -17.149 -26.386 1.00 81.56 221 VAL A N 1
ATOM 1609 C CA . VAL A 1 221 ? 17.413 -17.234 -27.589 1.00 81.56 221 VAL A CA 1
ATOM 1610 C C . VAL A 1 221 ? 18.290 -17.170 -28.848 1.00 81.56 221 VAL A C 1
ATOM 1612 O O . VAL A 1 221 ? 19.323 -16.502 -28.837 1.00 81.56 221 VAL A O 1
ATOM 1615 N N . GLU A 1 222 ? 17.901 -17.873 -29.921 1.00 79.69 222 GLU A N 1
ATOM 1616 C CA . GLU A 1 222 ? 18.682 -17.927 -31.175 1.00 79.69 222 GLU A CA 1
ATOM 1617 C C . GLU A 1 222 ? 18.884 -16.539 -31.802 1.00 79.69 222 GLU A C 1
ATOM 1619 O O . GLU A 1 222 ? 19.953 -16.251 -32.341 1.00 79.69 222 GLU A O 1
ATOM 1624 N N . GLU A 1 223 ? 17.887 -15.661 -31.674 1.00 85.56 223 GLU A N 1
ATOM 1625 C CA . GLU A 1 223 ? 17.975 -14.252 -32.049 1.00 85.56 223 GLU A CA 1
ATOM 1626 C C . GLU A 1 223 ? 18.089 -13.381 -30.796 1.00 85.56 223 GLU A C 1
ATOM 1628 O O . GLU A 1 223 ? 17.162 -13.289 -29.989 1.00 85.56 223 GLU A O 1
ATOM 1633 N N . SER A 1 224 ? 19.236 -12.723 -30.633 1.00 81.25 224 SER A N 1
ATOM 1634 C CA . SER A 1 224 ? 19.449 -11.759 -29.556 1.00 81.25 224 SER A CA 1
ATOM 1635 C C . SER A 1 224 ? 18.590 -10.514 -29.766 1.00 81.25 224 SER A C 1
ATOM 1637 O O . SER A 1 224 ? 18.675 -9.865 -30.808 1.00 81.25 224 SER A O 1
ATOM 1639 N N . TYR A 1 225 ? 17.832 -10.129 -28.744 1.00 86.44 225 TYR A N 1
ATOM 1640 C CA . TYR A 1 225 ? 17.073 -8.882 -28.711 1.00 86.44 225 TYR A CA 1
ATOM 1641 C C . TYR A 1 225 ? 17.354 -8.103 -27.425 1.00 86.44 225 TYR A C 1
ATOM 1643 O O . TYR A 1 225 ? 17.712 -8.671 -26.391 1.00 86.44 225 TYR A O 1
ATOM 1651 N N . LEU A 1 226 ? 17.157 -6.788 -27.491 1.00 88.56 226 LEU A N 1
ATOM 1652 C CA . LEU A 1 226 ? 17.020 -5.940 -26.312 1.00 88.56 226 LEU A CA 1
ATOM 1653 C C . LEU A 1 226 ? 15.532 -5.805 -25.988 1.00 88.56 226 LEU A C 1
ATOM 1655 O O . LEU A 1 226 ? 14.704 -5.679 -26.890 1.00 88.56 226 LEU A O 1
ATOM 1659 N N . LEU A 1 227 ? 15.189 -5.852 -24.702 1.00 88.00 227 LEU A N 1
ATOM 1660 C CA . LEU A 1 227 ? 13.818 -5.701 -24.226 1.00 88.00 227 LEU A CA 1
ATOM 1661 C C . LEU A 1 227 ? 13.717 -4.465 -23.338 1.00 88.00 227 LEU A C 1
ATOM 1663 O O . LEU A 1 227 ? 14.380 -4.381 -22.306 1.00 88.00 227 LEU A O 1
ATOM 1667 N N . TYR A 1 228 ? 12.813 -3.564 -23.705 1.00 90.00 228 TYR A N 1
ATOM 1668 C CA . TYR A 1 228 ? 12.323 -2.512 -22.828 1.00 90.00 228 TYR A CA 1
ATOM 1669 C C . TYR A 1 228 ? 10.927 -2.885 -22.323 1.00 90.00 228 TYR A C 1
ATOM 1671 O O . TYR A 1 228 ? 10.035 -3.191 -23.115 1.00 90.00 228 TYR A O 1
ATOM 1679 N N . ALA A 1 229 ? 10.727 -2.855 -21.006 1.00 87.19 229 ALA A N 1
ATOM 1680 C CA . ALA A 1 229 ? 9.446 -3.160 -20.376 1.00 87.19 229 ALA A CA 1
ATOM 1681 C C . ALA A 1 229 ? 9.086 -2.071 -19.356 1.00 87.19 229 ALA A C 1
ATOM 1683 O O . ALA A 1 229 ? 9.601 -2.036 -18.239 1.00 87.19 229 ALA A O 1
ATOM 1684 N N . GLY A 1 230 ? 8.180 -1.174 -19.742 1.00 84.00 230 GLY A N 1
ATOM 1685 C CA . GLY A 1 230 ? 7.750 -0.051 -18.918 1.00 84.00 230 GLY A CA 1
ATOM 1686 C C . GLY A 1 230 ? 6.619 0.738 -19.569 1.00 84.00 230 GLY A C 1
ATOM 1687 O O . GLY A 1 230 ? 6.289 0.528 -20.734 1.00 84.00 230 GLY A O 1
ATOM 1688 N N . ARG A 1 231 ? 6.010 1.654 -18.807 1.00 83.38 231 ARG A N 1
ATOM 1689 C CA . ARG A 1 231 ? 5.081 2.639 -19.379 1.00 83.38 231 ARG A CA 1
ATOM 1690 C C . ARG A 1 231 ? 5.846 3.537 -20.353 1.00 83.38 231 ARG A C 1
ATOM 1692 O O . ARG A 1 231 ? 6.969 3.923 -20.052 1.00 83.38 231 ARG A O 1
ATOM 1699 N N . ILE A 1 232 ? 5.212 3.911 -21.461 1.00 86.81 232 ILE A N 1
ATOM 1700 C CA . ILE A 1 232 ? 5.737 4.947 -22.355 1.00 86.81 232 ILE A CA 1
ATOM 1701 C C . ILE A 1 232 ? 5.398 6.297 -21.728 1.00 86.81 232 ILE A C 1
ATOM 1703 O O . ILE A 1 232 ? 4.273 6.781 -21.844 1.00 86.81 232 ILE A O 1
ATOM 1707 N N . SER A 1 233 ? 6.348 6.861 -20.989 1.00 82.62 233 SER A N 1
ATOM 1708 C CA . SER A 1 233 ? 6.208 8.175 -20.369 1.00 82.62 233 SER A CA 1
ATOM 1709 C C . SER A 1 233 ? 7.584 8.809 -20.115 1.00 82.62 233 SER A C 1
ATOM 1711 O O . SER A 1 233 ? 8.561 8.066 -19.994 1.00 82.62 233 SER A O 1
ATOM 1713 N N . PRO A 1 234 ? 7.688 10.151 -20.027 1.00 83.81 234 PRO A N 1
ATOM 1714 C CA . PRO A 1 234 ? 8.982 10.839 -19.964 1.00 83.81 234 PRO A CA 1
ATOM 1715 C C . PRO A 1 234 ? 9.870 10.376 -18.805 1.00 83.81 234 PRO A C 1
ATOM 1717 O O . PRO A 1 234 ? 11.075 10.223 -18.945 1.00 83.81 234 PRO A O 1
ATOM 1720 N N . GLU A 1 235 ? 9.283 10.061 -17.647 1.00 82.25 235 GLU A N 1
ATOM 1721 C CA . GLU A 1 235 ? 10.040 9.598 -16.480 1.00 82.25 235 GLU A CA 1
ATOM 1722 C C . GLU A 1 235 ? 10.613 8.179 -16.628 1.00 82.25 235 GLU A C 1
ATOM 1724 O O . GLU A 1 235 ? 11.266 7.672 -15.712 1.00 82.25 235 GLU A O 1
ATOM 1729 N N . LYS A 1 236 ? 10.301 7.495 -17.731 1.00 86.12 236 LYS A N 1
ATOM 1730 C CA . LYS A 1 236 ? 10.727 6.126 -18.008 1.00 86.12 236 LYS A CA 1
ATOM 1731 C C . LYS A 1 236 ? 11.865 6.038 -19.020 1.00 86.12 236 LYS A C 1
ATOM 1733 O O . LYS A 1 236 ? 12.345 4.919 -19.209 1.00 86.12 236 LYS A O 1
ATOM 1738 N N . GLY A 1 237 ? 12.294 7.162 -19.605 1.00 89.31 237 GLY A N 1
ATOM 1739 C CA . GLY A 1 237 ? 13.490 7.249 -20.449 1.00 89.31 237 GLY A CA 1
ATOM 1740 C C . GLY A 1 237 ? 13.501 6.202 -21.560 1.00 89.31 237 GLY A C 1
ATOM 1741 O O . GLY A 1 237 ? 14.483 5.487 -21.726 1.00 89.31 237 GLY A O 1
ATOM 1742 N N . VAL A 1 238 ? 12.369 6.014 -22.249 1.00 90.75 238 VAL A N 1
ATOM 1743 C CA . VAL A 1 238 ? 12.299 5.038 -23.350 1.00 90.75 238 VAL A CA 1
ATOM 1744 C C . VAL A 1 238 ? 13.188 5.478 -24.514 1.00 90.75 238 VAL A C 1
ATOM 1746 O O . VAL A 1 238 ? 13.741 4.644 -25.217 1.00 90.75 238 VAL A O 1
ATOM 1749 N N . GLU A 1 239 ? 13.357 6.787 -24.672 1.00 90.25 239 GLU A N 1
ATOM 1750 C CA . GLU A 1 239 ? 14.295 7.444 -25.569 1.00 90.25 239 GLU A CA 1
ATOM 1751 C C . GLU A 1 239 ? 15.742 6.993 -25.324 1.00 90.25 239 GLU A C 1
ATOM 1753 O O . 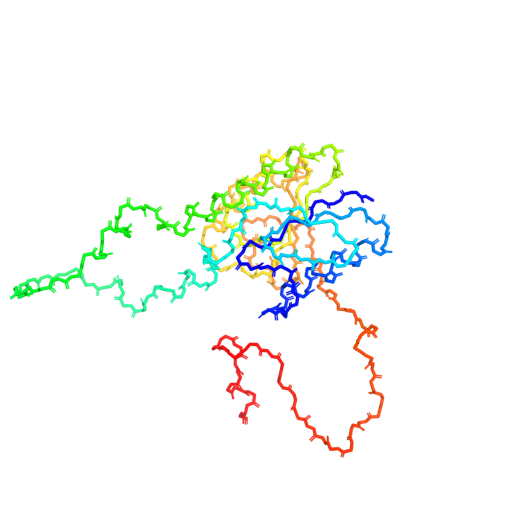GLU A 1 239 ? 16.398 6.572 -26.273 1.00 90.25 239 GLU A O 1
ATOM 1758 N N . ASP A 1 240 ? 16.184 6.939 -24.062 1.00 89.81 240 ASP A N 1
ATOM 1759 C CA . ASP A 1 240 ? 17.537 6.512 -23.678 1.00 89.81 240 ASP A CA 1
ATOM 1760 C C . ASP A 1 240 ? 17.796 5.032 -24.011 1.00 89.81 240 ASP A C 1
ATOM 1762 O O . ASP A 1 240 ? 18.940 4.601 -24.099 1.00 89.81 240 ASP A O 1
ATOM 1766 N N . ALA A 1 241 ? 16.741 4.224 -24.176 1.00 87.44 241 ALA A N 1
ATOM 1767 C CA . ALA A 1 241 ? 16.871 2.817 -24.552 1.00 87.44 241 ALA A CA 1
ATOM 1768 C C . ALA A 1 241 ? 17.155 2.617 -26.053 1.00 87.44 241 ALA A C 1
ATOM 1770 O O . ALA A 1 241 ? 17.510 1.506 -26.453 1.00 87.44 241 ALA A O 1
ATOM 1771 N N . PHE A 1 242 ? 16.962 3.655 -26.876 1.00 83.81 242 PHE A N 1
ATOM 1772 C CA . PHE A 1 242 ? 17.228 3.629 -28.316 1.00 83.81 242 PHE A CA 1
ATOM 1773 C C . PHE A 1 242 ? 18.584 4.241 -28.708 1.00 83.81 242 PHE A C 1
ATOM 1775 O O . PHE A 1 242 ? 19.003 4.033 -29.849 1.00 83.81 242 PHE A O 1
ATOM 1782 N N . GLU A 1 243 ? 19.236 4.986 -27.809 1.00 77.75 243 GLU A N 1
ATOM 1783 C CA . GLU A 1 243 ? 20.564 5.599 -28.012 1.00 77.75 243 GLU A CA 1
ATOM 1784 C C . GLU A 1 243 ? 21.722 4.625 -27.731 1.00 77.75 243 GLU A C 1
ATOM 1786 O O . GLU A 1 243 ? 22.704 4.656 -28.513 1.00 77.75 243 GLU A O 1
#

Nearest PDB structures (foldseek):
  5zes-assembly1_A  TM=7.895E-01  e=2.674E-08  Synechococcus elongatus PCC 7942 = FACHB-805
  5ze7-assembly1_A  TM=7.650E-01  e=4.942E-08  Synechococcus elongatus PCC 7942 = FACHB-805
  5zes-assembly1_B  TM=7.627E-01  e=5.941E-08  Synechococcus elongatus PCC 7942 = FACHB-805
  5zer-assembly1_B  TM=7.641E-01  e=3.316E-07  Synechococcus elongatus PCC 7942 = FACHB-805
  5nlm-assembly1_A  TM=4.913E-01  e=1.495E-01  Persicaria tinctoria

Solvent-accessible surface area (backbone atoms only — not comparable to full-atom values): 14706 Å² total; per-residue (Å²): 96,28,36,37,36,33,48,44,49,53,45,46,44,34,88,81,59,91,46,70,70,41,48,45,49,46,51,49,50,38,56,41,30,76,72,65,28,49,40,36,41,47,40,11,46,80,36,58,47,80,89,42,50,55,67,82,65,86,34,69,21,91,70,36,73,46,65,84,49,62,70,65,70,59,63,96,64,85,86,73,85,93,78,87,83,89,84,91,84,88,79,91,76,97,71,76,82,67,63,84,80,40,95,74,34,71,48,48,56,45,45,40,50,47,40,51,50,52,52,46,56,49,54,78,45,41,92,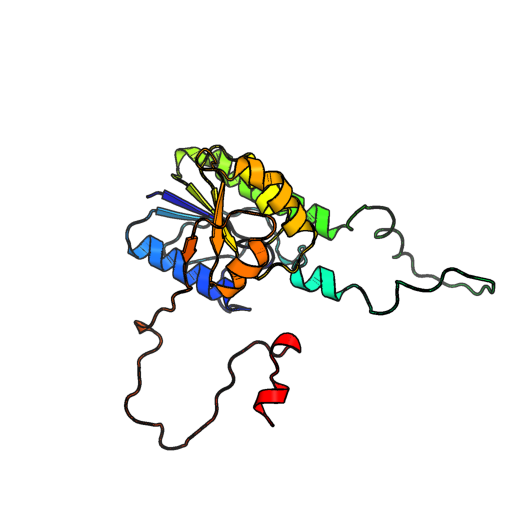70,40,68,31,35,41,34,52,40,84,44,38,49,53,58,59,56,45,79,74,45,92,47,40,28,38,36,43,43,85,63,55,80,79,50,72,59,40,51,52,41,46,47,68,45,32,81,54,44,45,97,88,31,50,48,43,38,30,18,45,34,71,71,35,44,60,57,41,56,88,58,33,76,69,79,44,69,54,68,81,80,74,71,55,87,83,56,69,87,72,93,63,81,65,97,71,87,77,89,84,88,88,76,72,94,47,83,94,57,47,64,69,68,77,76,112

Foldseek 3Di:
DEEEEEEAALDALDPPDPDPRSVLSLCVQVVCVVVVYQYEYLYHPPHDHPSHHYDHLVRDSVLADALVVVVVVPPPPPPDDDDDDDDDDDDDDPPPPQAPPDVVGPNLVSSLVSLVSSQVVCQVCVVRHQAYEYAHQHLSVLVCCQVHPHQYEYEDEDAPDGPSSLVSQLVCQVQQPPNHSYAYEYQDPVSVVRNVVRHDHPYHDHGDDPCVVVDDDPDDDPDDDDDDDDDPDPVRPVVVVVD